Protein AF-A0A1B0A3T2-F1 (afdb_monomer)

pLDDT: mean 72.97, std 17.47, range [25.66, 92.56]

Nearest PDB structures (foldseek):
  1nqt-assembly1_A  TM=8.601E-01  e=1.305E-14  Bos taurus
  8kgy-assembly1_A  TM=8.444E-01  e=1.614E-14  Homo sapiens
  8w4j-assembly1_C  TM=8.200E-01  e=1.055E-14  Homo sapiens
  1nr1-assembly1_F  TM=8.300E-01  e=1.795E-14  Homo sapiens
  8kgy-assembly1_D  TM=8.396E-01  e=3.778E-14  Homo sapiens

InterPro domains:
  IPR006096 Glutamate/phenylalanine/leucine/valine/L-tryptophan dehydrogenase, C-terminal [PF00208] (147-195)
  IPR006096 Glutamate/phenylalanine/leucine/valine/L-tryptophan dehydrogenase, C-terminal [SM00839] (109-211)
  IPR006097 Glutamate/phenylalanine/leucine/valine/L-tryptophan dehydrogenase, dimerisation domain [PF02812] (56-87)
  IPR036291 NAD(P)-binding domain superfamily [SSF51735] (109-200)
  IPR046346 Aminoacid dehydrogenase-like, N-terminal domain superfamily [SSF53223] (53-111)

Organism: Glossina pallidipes (NCBI:txid7398)

Sequence (219 aa):
MNSLVKNLSRRTVQKAESYGIDNLYTQGLSLKYFCSDRSLKACELVYVLSTGLELAKKGFIGPGVDVRAPDMGTGEREMSWIADTYAKTIGHLDINAHACVTGKPINQGGIHGQVSATGRGVFHGLENFMNEANCISIFGTTLAGVIIDEAANGPTTPAADKILVERNILVIPDLYINAGGVTVSFFEWLKKLNHHESSYLNCLTCNVRSGLFPTERVI

Foldseek 3Di:
DLVLLVVLQVVLVVVCVVLCLVVLVAPDDDDDDDDPDPPCPPVVLVVLLVVLVVCVVVQNFDLVGHEAEDDPPDAQVSQQNSLVSQCVPVVVVPLLSSLRYARHPVVSQHAPCLVVQQVVLLVLSVVVSVPPPSVCVLVDPDDDAAEAECSDACPADPVRVVVCSVVVHRYHDNSRRRSRNVVLRSLSSVCSVVVDPDPVSNCLSVVCVPSDPPPPPDD

Mean predicted aligned error: 10.64 Å

Radius of gyration: 19.77 Å; Cα contacts (8 Å, |Δi|>4): 251; chains: 1; bounding box: 50×39×53 Å

Solvent-accessible surface area (backbone atoms only — not comparable to full-atom values): 12721 Å² total; per-residue (Å²): 107,67,69,55,54,53,50,48,49,52,48,48,54,51,45,34,53,72,70,32,64,78,63,50,94,63,83,89,80,87,84,86,83,90,74,94,64,93,81,47,74,70,56,53,55,54,49,50,45,53,50,43,50,53,36,38,76,72,62,64,40,29,61,90,74,31,61,44,67,63,51,97,98,49,44,36,69,56,31,42,48,37,26,52,50,38,27,72,56,84,26,59,86,44,93,45,22,68,29,21,35,26,51,28,41,62,94,78,62,24,49,62,54,46,95,50,22,30,64,51,24,34,52,52,42,52,49,57,51,64,69,34,75,66,51,50,70,72,43,46,97,62,93,73,69,61,74,43,74,30,68,49,86,76,78,68,50,81,70,53,49,54,53,35,47,75,67,68,37,52,64,47,56,28,82,58,26,29,37,27,38,58,56,45,34,50,52,29,36,51,43,46,73,64,77,46,92,51,68,64,64,50,39,61,53,71,54,65,82,70,83,56,75,82,77,88,74,80,125

Secondary structure (DSSP, 8-state):
-HHHHHHHHHHHHHHHHHTTSTTSS------------TT-HHHHHHHHHHHHHHHHHTT--BTTTB-B---TT--HHHHHHHHHHHHHTTTTT-TTGGGSBSS--GGGT--TTGGGHHHHHHHHHHHHHHTSHHHHHHH-SSS---EEE--SSS-S-HHHHHHHHHTT-EEE-HHHHTTHHHHHHHHHHHHHHT-S--HHHHHHHH-TTSS--SSSS--

Structure (mmCIF, N/CA/C/O backbone):
data_AF-A0A1B0A3T2-F1
#
_entry.id   AF-A0A1B0A3T2-F1
#
loop_
_atom_site.group_PDB
_atom_site.id
_atom_site.type_symbol
_atom_site.label_atom_id
_atom_site.label_alt_id
_atom_site.label_comp_id
_atom_site.label_asym_id
_atom_site.label_entity_id
_atom_site.label_seq_id
_atom_site.pdbx_PDB_ins_code
_atom_site.Cartn_x
_atom_site.Cartn_y
_atom_site.Cartn_z
_atom_site.occupancy
_atom_site.B_iso_or_equiv
_atom_site.auth_seq_id
_atom_site.auth_comp_id
_atom_site.auth_asym_id
_atom_site.auth_atom_id
_atom_site.pdbx_PDB_model_num
ATOM 1 N N . MET A 1 1 ? -26.015 5.602 20.796 1.00 53.16 1 MET A N 1
ATOM 2 C CA . MET A 1 1 ? -24.546 5.560 20.630 1.00 53.16 1 MET A CA 1
ATOM 3 C C . MET A 1 1 ? -24.131 4.519 19.590 1.00 53.16 1 MET A C 1
ATOM 5 O O . MET A 1 1 ? -23.689 4.925 18.527 1.00 53.16 1 MET A O 1
ATOM 9 N N . ASN A 1 2 ? -24.437 3.228 19.782 1.00 56.56 2 ASN A N 1
ATOM 10 C CA . ASN A 1 2 ? -24.151 2.160 18.801 1.00 56.56 2 ASN A CA 1
ATOM 11 C C . ASN A 1 2 ? -24.677 2.390 17.367 1.00 56.56 2 ASN A C 1
ATOM 13 O O . ASN A 1 2 ? -24.014 2.016 16.404 1.00 56.56 2 ASN A O 1
ATOM 17 N N . SER A 1 3 ? -25.852 3.008 17.188 1.00 60.75 3 SER A N 1
ATOM 18 C CA . SER A 1 3 ? -26.360 3.337 15.844 1.00 60.75 3 SER A CA 1
ATOM 19 C C . SER A 1 3 ? -25.561 4.453 15.162 1.00 60.75 3 SER A C 1
ATOM 21 O O . SER A 1 3 ? -25.388 4.420 13.949 1.00 60.75 3 SER A O 1
ATOM 23 N N . LEU A 1 4 ? -25.043 5.416 15.930 1.00 61.94 4 LEU A N 1
ATOM 24 C CA . LEU A 1 4 ? -24.255 6.535 15.415 1.00 61.94 4 LEU A CA 1
ATOM 25 C C . LEU A 1 4 ? -22.858 6.080 14.997 1.00 61.94 4 LEU A C 1
ATOM 27 O O . LEU A 1 4 ? -22.438 6.422 13.901 1.00 61.94 4 LEU A O 1
ATOM 31 N N . VAL A 1 5 ? -22.192 5.243 15.802 1.00 62.12 5 VAL A N 1
ATOM 32 C CA . VAL A 1 5 ? -20.882 4.654 15.458 1.00 62.12 5 VAL A CA 1
ATOM 33 C C . VAL A 1 5 ? -20.981 3.817 14.181 1.00 62.12 5 VAL A C 1
ATOM 35 O O . VAL A 1 5 ? -20.181 3.986 13.266 1.00 62.12 5 VAL A O 1
ATOM 38 N N . LYS A 1 6 ? -22.025 2.985 14.056 1.00 64.50 6 LYS A N 1
ATOM 39 C CA . LYS A 1 6 ? -22.283 2.211 12.829 1.00 64.50 6 LYS A CA 1
ATOM 40 C C . LYS A 1 6 ? -22.569 3.099 11.615 1.00 64.50 6 LYS A C 1
ATOM 42 O O . LYS A 1 6 ? -22.142 2.775 10.512 1.00 64.50 6 LYS A O 1
ATOM 47 N N . ASN A 1 7 ? -23.280 4.211 11.801 1.00 67.25 7 ASN A N 1
ATOM 48 C CA . ASN A 1 7 ? -23.546 5.164 10.723 1.00 67.25 7 ASN A CA 1
ATOM 49 C C . ASN A 1 7 ? -22.290 5.942 10.309 1.00 67.25 7 ASN A C 1
ATOM 51 O O . ASN A 1 7 ? -22.115 6.191 9.121 1.00 67.25 7 ASN A O 1
ATOM 55 N N . LEU A 1 8 ? -21.421 6.296 11.258 1.00 65.00 8 LEU A N 1
ATOM 56 C CA . LEU A 1 8 ? -20.124 6.922 10.994 1.00 65.00 8 LEU A CA 1
ATOM 57 C C . LEU A 1 8 ? -19.204 5.977 10.230 1.00 65.00 8 LEU A C 1
ATOM 59 O O . LEU A 1 8 ? -18.770 6.335 9.146 1.00 65.00 8 LEU A O 1
ATOM 63 N N . SER A 1 9 ? -19.023 4.747 10.715 1.00 62.91 9 SER A N 1
ATOM 64 C CA . SER A 1 9 ? -18.242 3.714 10.022 1.00 62.91 9 SER A CA 1
ATOM 65 C C . SER A 1 9 ? -18.742 3.474 8.587 1.00 62.91 9 SER A C 1
ATOM 67 O O . SER A 1 9 ? -17.954 3.488 7.645 1.00 62.91 9 SER A O 1
ATOM 69 N N . ARG A 1 10 ? -20.064 3.368 8.368 1.00 66.38 10 ARG A N 1
ATOM 70 C CA . ARG A 1 10 ? -20.632 3.257 7.008 1.00 66.38 10 ARG A CA 1
ATOM 71 C C . ARG A 1 10 ? -20.370 4.485 6.140 1.00 66.38 10 ARG A C 1
ATOM 73 O O . ARG A 1 10 ? -20.097 4.333 4.955 1.00 66.38 10 ARG A O 1
ATOM 80 N N . ARG A 1 11 ? -20.465 5.692 6.703 1.00 66.25 11 ARG A N 1
ATOM 81 C CA . ARG A 1 11 ? -20.161 6.931 5.974 1.00 66.25 11 ARG A CA 1
ATOM 82 C C . ARG A 1 11 ? -18.690 7.033 5.615 1.00 66.25 11 ARG A C 1
ATOM 84 O O . ARG A 1 11 ? -18.395 7.567 4.557 1.00 66.25 11 ARG A O 1
ATOM 91 N N . THR A 1 12 ? -17.789 6.517 6.445 1.00 61.69 12 THR A N 1
ATOM 92 C CA . THR A 1 12 ? -16.368 6.421 6.108 1.00 61.69 12 THR A CA 1
ATOM 93 C C . THR A 1 12 ? -16.158 5.558 4.888 1.00 61.69 12 THR A C 1
ATOM 95 O O . THR A 1 12 ? -15.479 5.994 3.970 1.00 61.69 12 THR A O 1
ATOM 98 N N . VAL A 1 13 ? -16.750 4.363 4.870 1.00 62.47 13 VAL A N 1
ATOM 99 C CA . VAL A 1 13 ? -16.630 3.449 3.730 1.00 62.47 13 VAL A CA 1
ATOM 100 C C . VAL A 1 13 ? -17.207 4.109 2.478 1.00 62.47 13 VAL A C 1
ATOM 102 O O . VAL A 1 13 ? -16.525 4.182 1.468 1.00 62.47 13 VAL A O 1
ATOM 105 N N . GLN A 1 14 ? -18.381 4.740 2.576 1.00 64.94 14 GLN A N 1
ATOM 106 C CA . GLN A 1 14 ? -18.956 5.503 1.460 1.00 64.94 14 GLN A CA 1
ATOM 107 C C . GLN A 1 14 ? -18.089 6.692 1.026 1.00 64.94 14 GLN A C 1
ATOM 109 O O . GLN A 1 14 ? -18.029 7.015 -0.157 1.00 64.94 14 GLN A O 1
ATOM 114 N N . LYS A 1 15 ? -17.413 7.367 1.963 1.00 62.41 15 LYS A N 1
ATOM 115 C CA . LYS A 1 15 ? -16.453 8.424 1.641 1.00 62.41 15 LYS A CA 1
ATOM 116 C C . LYS A 1 15 ? -15.238 7.843 0.928 1.00 62.41 15 LYS A C 1
ATOM 118 O O . LYS A 1 15 ? -14.853 8.396 -0.092 1.00 62.41 15 LYS A O 1
ATOM 123 N N . ALA A 1 16 ? -14.671 6.744 1.419 1.00 58.69 16 ALA A N 1
ATOM 124 C CA . ALA A 1 16 ? -13.559 6.029 0.797 1.00 58.69 16 ALA A CA 1
ATOM 125 C C . ALA A 1 16 ? -13.894 5.620 -0.648 1.00 58.69 16 ALA A C 1
ATOM 127 O O . ALA A 1 16 ? -13.140 5.950 -1.566 1.00 58.69 16 ALA A O 1
ATOM 128 N N . GLU A 1 17 ? -15.080 5.041 -0.848 1.00 61.25 17 GLU A N 1
ATOM 129 C CA . GLU A 1 17 ? -15.659 4.724 -2.158 1.00 61.25 17 GLU A CA 1
ATOM 130 C C . GLU A 1 17 ? -15.794 5.992 -3.023 1.00 61.25 17 GLU A C 1
ATOM 132 O O . GLU A 1 17 ? -15.377 6.011 -4.181 1.00 61.25 17 GLU A O 1
ATOM 137 N N . SER A 1 18 ? -16.313 7.095 -2.462 1.00 54.41 18 SER A N 1
ATOM 138 C CA . SER A 1 18 ? -16.487 8.370 -3.183 1.00 54.41 18 SER A CA 1
ATOM 139 C C . SER A 1 18 ? -15.171 9.053 -3.563 1.00 54.41 18 SER A C 1
ATOM 141 O O . SER A 1 18 ? -15.099 9.718 -4.594 1.00 54.41 18 SER A O 1
ATOM 143 N N . TYR A 1 19 ? -14.119 8.862 -2.760 1.00 52.03 19 TYR A N 1
ATOM 144 C CA . TYR A 1 19 ? -12.759 9.299 -3.070 1.00 52.03 19 TYR A CA 1
ATOM 145 C C . TYR A 1 19 ? -12.112 8.431 -4.150 1.00 52.03 19 TYR A C 1
ATOM 147 O O . TYR A 1 19 ? -10.989 8.709 -4.567 1.00 52.03 19 TYR A O 1
ATOM 155 N N . GLY A 1 20 ? -12.806 7.385 -4.606 1.00 52.72 20 GLY A N 1
ATOM 156 C CA . GLY A 1 20 ? -12.286 6.461 -5.589 1.00 52.72 20 GLY A CA 1
ATOM 157 C C . GLY A 1 20 ? -11.070 5.706 -5.075 1.00 52.72 20 GLY A C 1
ATOM 158 O O . GLY A 1 20 ? -10.245 5.306 -5.889 1.00 52.72 20 GLY A O 1
ATOM 159 N N . ILE A 1 21 ? -10.946 5.493 -3.758 1.00 55.75 21 ILE A N 1
ATOM 160 C CA . ILE A 1 21 ? -9.901 4.616 -3.209 1.00 55.75 21 ILE A CA 1
ATOM 161 C C . ILE A 1 21 ? -10.065 3.207 -3.795 1.00 55.75 21 ILE A C 1
ATOM 163 O O . ILE A 1 21 ? -9.082 2.584 -4.184 1.00 55.75 21 ILE A O 1
ATOM 167 N N . ASP A 1 22 ? -11.313 2.787 -4.007 1.00 44.94 22 ASP A N 1
ATOM 168 C CA . ASP A 1 22 ? -11.665 1.542 -4.697 1.00 44.94 22 ASP A CA 1
ATOM 169 C C . ASP A 1 22 ? -11.594 1.651 -6.236 1.00 44.94 22 ASP A C 1
ATOM 171 O O . ASP A 1 22 ? -11.605 0.638 -6.931 1.00 44.94 22 ASP A O 1
ATOM 175 N N . ASN A 1 23 ? -11.510 2.876 -6.776 1.00 43.91 23 ASN A N 1
ATOM 176 C CA . ASN A 1 23 ? -11.358 3.179 -8.209 1.00 43.91 23 ASN A CA 1
ATOM 177 C C . ASN A 1 23 ? -9.905 3.487 -8.612 1.00 43.91 23 ASN A C 1
ATOM 179 O O . ASN A 1 23 ? -9.648 3.781 -9.784 1.00 43.91 23 ASN A O 1
ATOM 183 N N . LEU A 1 24 ? -8.937 3.419 -7.689 1.00 52.66 24 LEU A N 1
ATOM 184 C CA . LEU A 1 24 ? -7.545 3.234 -8.082 1.00 52.66 24 LEU A CA 1
ATOM 185 C C . LEU A 1 24 ? -7.526 1.935 -8.895 1.00 52.66 24 LEU A C 1
ATOM 187 O O . LEU A 1 24 ? -7.853 0.877 -8.370 1.00 52.66 24 LEU A O 1
ATOM 191 N N . TYR A 1 25 ? -7.217 2.035 -10.193 1.00 47.38 25 TYR A N 1
ATOM 192 C CA . TYR A 1 25 ? -7.262 0.962 -11.205 1.00 47.38 25 TYR A CA 1
ATOM 193 C C . TYR A 1 25 ? -6.270 -0.197 -10.942 1.00 47.38 25 TYR A C 1
ATOM 195 O O . TYR A 1 25 ? -5.749 -0.822 -11.862 1.00 47.38 25 TYR A O 1
ATOM 203 N N . THR A 1 26 ? -5.965 -0.487 -9.684 1.00 52.44 26 THR A N 1
ATOM 204 C CA . THR A 1 26 ? -5.069 -1.533 -9.222 1.00 52.44 26 THR A CA 1
ATOM 205 C C . THR A 1 26 ? -5.907 -2.665 -8.641 1.00 52.44 26 THR A C 1
ATOM 207 O O . THR A 1 26 ? -6.435 -2.553 -7.536 1.00 52.44 26 THR A O 1
ATOM 210 N N . GLN A 1 27 ? -6.031 -3.780 -9.364 1.00 54.38 27 GLN A N 1
ATOM 211 C CA . GLN A 1 27 ? -6.503 -5.020 -8.747 1.00 54.38 27 GLN A CA 1
ATOM 212 C C . GLN A 1 27 ? -5.446 -5.463 -7.725 1.00 54.38 27 GLN A C 1
ATOM 214 O O . GLN A 1 27 ? -4.288 -5.670 -8.076 1.00 54.38 27 GLN A O 1
ATOM 219 N N . GLY A 1 28 ? -5.819 -5.536 -6.445 1.00 59.75 28 GLY A N 1
ATOM 220 C CA . GLY A 1 28 ? -4.874 -5.778 -5.356 1.00 59.75 28 GLY A CA 1
ATOM 221 C C . GLY A 1 28 ? -4.300 -7.196 -5.373 1.00 59.75 28 GLY A C 1
ATOM 222 O O . GLY A 1 28 ? -4.966 -8.136 -4.941 1.00 59.75 28 GLY A O 1
ATOM 223 N N . LEU A 1 29 ? -3.047 -7.350 -5.809 1.00 59.00 29 LEU A N 1
ATOM 224 C CA . LEU A 1 29 ? -2.277 -8.586 -5.665 1.00 59.00 29 LEU A CA 1
ATOM 225 C C . LEU A 1 29 ? -1.151 -8.386 -4.639 1.00 59.00 29 LEU A C 1
ATOM 227 O O . LEU A 1 29 ? -0.173 -7.686 -4.890 1.00 59.00 29 LEU A O 1
ATOM 231 N N . SER A 1 30 ? -1.260 -9.032 -3.476 1.00 65.00 30 SER A N 1
ATOM 232 C CA . SER A 1 30 ? -0.175 -9.075 -2.485 1.00 65.00 30 SER A CA 1
ATOM 233 C C . SER A 1 30 ? 0.637 -10.353 -2.659 1.00 65.00 30 SER A C 1
ATOM 235 O O . SER A 1 30 ? 0.080 -11.442 -2.806 1.00 65.00 30 SER A O 1
ATOM 237 N N . LEU A 1 31 ? 1.963 -10.233 -2.629 1.00 60.19 31 LEU A N 1
ATOM 238 C CA . LEU A 1 31 ? 2.861 -11.378 -2.678 1.00 60.19 31 LEU A CA 1
ATOM 239 C C . LEU A 1 31 ? 3.849 -11.266 -1.525 1.00 60.19 31 LEU A C 1
ATOM 241 O O . LEU A 1 31 ? 4.602 -10.301 -1.427 1.00 60.19 31 LEU A O 1
ATOM 245 N N . LYS A 1 32 ? 3.792 -12.246 -0.623 1.00 63.56 32 LYS A N 1
ATOM 246 C CA . LYS A 1 32 ? 4.604 -12.289 0.591 1.00 63.56 32 LYS A CA 1
ATOM 247 C C . LYS A 1 32 ? 5.718 -13.302 0.415 1.00 63.56 32 LYS A C 1
ATOM 249 O O . LYS A 1 32 ? 5.460 -14.472 0.136 1.00 63.56 32 LYS A O 1
ATOM 254 N N . TYR A 1 33 ? 6.947 -12.852 0.620 1.00 62.50 33 TYR A N 1
ATOM 255 C CA . TYR A 1 33 ? 8.112 -13.722 0.641 1.00 62.50 33 TYR A CA 1
ATOM 256 C C . TYR A 1 33 ? 8.442 -14.109 2.078 1.00 62.50 33 TYR A C 1
ATOM 258 O O . TYR A 1 33 ? 8.542 -13.249 2.952 1.00 62.50 33 TYR A O 1
ATOM 266 N N . PHE A 1 34 ? 8.634 -15.402 2.325 1.00 58.50 34 PHE A N 1
ATOM 267 C CA . PHE A 1 34 ? 9.077 -15.896 3.623 1.00 58.50 34 PHE A CA 1
ATOM 268 C C . PHE A 1 34 ? 10.590 -16.108 3.601 1.00 58.50 34 PHE A C 1
ATOM 270 O O . PHE A 1 34 ? 11.080 -17.084 3.041 1.00 58.50 34 PHE A O 1
ATOM 277 N N . CYS A 1 35 ? 11.323 -15.203 4.248 1.00 60.97 35 CYS A N 1
ATOM 278 C CA . CYS A 1 35 ? 12.718 -15.414 4.622 1.00 60.97 35 CYS A CA 1
ATOM 279 C C . CYS A 1 35 ? 12.799 -15.425 6.152 1.00 60.97 35 CYS A C 1
ATOM 281 O O . CYS A 1 35 ? 12.481 -14.423 6.792 1.00 60.97 35 CYS A O 1
ATOM 283 N N . SER A 1 36 ? 13.165 -16.561 6.758 1.00 55.75 36 SER A N 1
ATOM 284 C CA . SER A 1 36 ? 13.202 -16.675 8.226 1.00 55.75 36 SER A CA 1
ATOM 285 C C . SER A 1 36 ? 14.445 -16.039 8.849 1.00 55.75 36 SER A C 1
ATOM 287 O O . SER A 1 36 ? 14.468 -15.827 10.059 1.00 55.75 36 SER A O 1
ATOM 289 N N . ASP A 1 37 ? 15.477 -15.751 8.054 1.00 58.00 37 ASP A N 1
ATOM 290 C CA . ASP A 1 37 ? 16.789 -15.357 8.555 1.00 58.00 37 ASP A CA 1
ATOM 291 C C . ASP A 1 37 ? 17.195 -13.958 8.065 1.00 58.00 37 ASP A C 1
ATOM 293 O O . ASP A 1 37 ? 17.630 -13.764 6.932 1.00 58.00 37 ASP A O 1
ATOM 297 N N . ARG A 1 38 ? 17.066 -12.969 8.959 1.00 56.56 38 ARG A N 1
ATOM 298 C CA . ARG A 1 38 ? 17.440 -11.559 8.725 1.00 56.56 38 ARG A CA 1
ATOM 299 C C . ARG A 1 38 ? 18.956 -11.320 8.667 1.00 56.56 38 ARG A C 1
ATOM 301 O O . ARG A 1 38 ? 19.385 -10.187 8.460 1.00 56.56 38 ARG A O 1
ATOM 308 N N . SER A 1 39 ? 19.781 -12.341 8.907 1.00 58.38 39 SER A N 1
ATOM 309 C CA . SER A 1 39 ? 21.242 -12.194 8.952 1.00 58.38 39 SER A CA 1
ATOM 310 C C . SER A 1 39 ? 21.922 -12.291 7.575 1.00 58.38 39 SER A C 1
ATOM 312 O O . SER A 1 39 ? 23.053 -11.826 7.406 1.00 58.38 39 SER A O 1
ATOM 314 N N . LEU A 1 40 ? 21.237 -12.824 6.557 1.00 56.78 40 LEU A N 1
ATOM 315 C CA . LEU A 1 40 ? 21.822 -13.159 5.254 1.00 56.78 40 LEU A CA 1
ATOM 316 C C . LEU A 1 40 ? 21.681 -12.038 4.207 1.00 56.78 40 LEU A C 1
ATOM 318 O O . LEU A 1 40 ? 20.975 -12.171 3.209 1.00 56.78 40 LEU A O 1
ATOM 322 N N . LYS A 1 41 ? 22.451 -10.956 4.369 1.00 54.91 41 LYS A N 1
ATOM 323 C CA . LYS A 1 41 ? 22.439 -9.786 3.459 1.00 54.91 41 LYS A CA 1
ATOM 324 C C . LYS A 1 41 ? 22.742 -10.097 1.981 1.00 54.91 41 LYS A C 1
ATOM 326 O O . LYS A 1 41 ? 22.294 -9.372 1.100 1.00 54.91 41 LYS A O 1
ATOM 331 N N . ALA A 1 42 ? 23.532 -11.135 1.694 1.00 52.12 42 ALA A N 1
ATOM 332 C CA . ALA A 1 42 ? 23.901 -11.504 0.321 1.00 52.12 42 ALA A CA 1
ATOM 333 C C . ALA A 1 42 ? 22.860 -12.418 -0.356 1.00 52.12 42 ALA A C 1
ATOM 335 O O . ALA A 1 42 ? 22.641 -12.311 -1.562 1.00 52.12 42 ALA A O 1
ATOM 336 N N . CYS A 1 43 ? 22.183 -13.282 0.410 1.00 54.19 43 CYS A N 1
ATOM 337 C CA . CYS A 1 43 ? 21.121 -14.144 -0.114 1.00 54.19 43 CYS A CA 1
ATOM 338 C C . CYS A 1 43 ? 19.828 -13.364 -0.370 1.00 54.19 43 CYS A C 1
ATOM 340 O O . CYS A 1 43 ? 19.143 -13.673 -1.339 1.00 54.19 43 CYS A O 1
ATOM 342 N N . GLU A 1 44 ? 19.533 -12.325 0.423 1.00 60.12 44 GLU A N 1
ATOM 343 C CA . GLU A 1 44 ? 18.411 -11.402 0.176 1.00 60.12 44 GLU A CA 1
ATOM 344 C C . GLU A 1 44 ? 18.462 -10.815 -1.243 1.00 60.12 44 GLU A C 1
ATOM 346 O O . GLU A 1 44 ? 17.458 -10.797 -1.951 1.00 60.12 44 GLU A O 1
ATOM 351 N N . LEU A 1 45 ? 19.652 -10.404 -1.687 1.00 59.78 45 LEU A N 1
ATOM 352 C CA . LEU A 1 45 ? 19.869 -9.781 -2.992 1.00 59.78 45 LEU A CA 1
ATOM 353 C C . LEU A 1 45 ? 19.599 -10.773 -4.136 1.00 59.78 45 LEU A C 1
ATOM 355 O O . LEU A 1 45 ? 18.847 -10.472 -5.061 1.00 59.78 45 LEU A O 1
ATOM 359 N N . VAL A 1 46 ? 20.145 -11.990 -4.048 1.00 60.66 46 VAL A N 1
ATOM 360 C CA . VAL A 1 46 ? 19.915 -13.044 -5.053 1.00 60.66 46 VAL A CA 1
ATOM 361 C C . VAL A 1 46 ? 18.455 -13.499 -5.058 1.00 60.66 46 VAL A C 1
ATOM 363 O O . VAL A 1 46 ? 17.886 -13.738 -6.123 1.00 60.66 46 VAL A O 1
ATOM 366 N N . TYR A 1 47 ? 17.824 -13.586 -3.890 1.00 67.00 47 TYR A N 1
ATOM 367 C CA . TYR A 1 47 ? 16.441 -14.027 -3.753 1.00 67.00 47 TYR A CA 1
ATOM 368 C C . TYR A 1 47 ? 15.450 -13.017 -4.348 1.00 67.00 47 TYR A C 1
ATOM 370 O O . TYR A 1 47 ? 14.583 -13.398 -5.133 1.00 67.00 47 TYR A O 1
ATOM 378 N N . VAL A 1 48 ? 15.607 -11.722 -4.054 1.00 69.38 48 VAL A N 1
ATOM 379 C CA . VAL A 1 48 ? 14.740 -10.667 -4.608 1.00 69.38 48 VAL A CA 1
ATOM 380 C C . VAL A 1 48 ? 14.880 -10.585 -6.130 1.00 69.38 48 VAL A C 1
ATOM 382 O O . VAL A 1 48 ? 13.874 -10.534 -6.838 1.00 69.38 48 VAL A O 1
ATOM 385 N 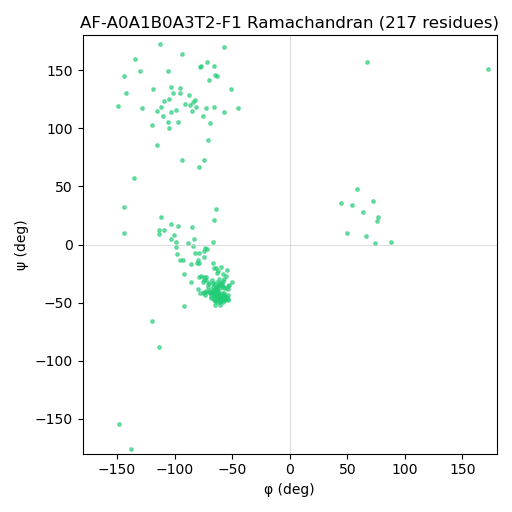N . LEU A 1 49 ? 16.112 -10.635 -6.646 1.00 71.12 49 LEU A N 1
ATOM 386 C CA . LEU A 1 49 ? 16.377 -10.592 -8.088 1.00 71.12 49 LEU A CA 1
ATOM 387 C C . LEU A 1 49 ? 15.825 -11.821 -8.823 1.00 71.12 49 LEU A C 1
ATOM 389 O O . LEU A 1 49 ? 15.143 -11.681 -9.840 1.00 71.12 49 LEU A O 1
ATOM 393 N N . SER A 1 50 ? 16.107 -13.026 -8.315 1.00 71.94 50 SER A N 1
ATOM 394 C CA . SER A 1 50 ? 15.638 -14.278 -8.929 1.00 71.94 50 SER A CA 1
ATOM 395 C C . SER A 1 50 ? 14.116 -14.359 -8.936 1.00 71.94 50 SER A C 1
ATOM 397 O O . SER A 1 50 ? 13.524 -14.689 -9.963 1.00 71.94 50 SER A O 1
ATOM 399 N N . THR A 1 51 ? 13.475 -13.961 -7.839 1.00 72.06 51 THR A N 1
ATOM 400 C CA . THR A 1 51 ? 12.019 -14.011 -7.740 1.00 72.06 51 THR A CA 1
ATOM 401 C C . THR A 1 51 ? 11.346 -12.945 -8.599 1.00 72.06 51 THR A C 1
ATOM 403 O O . THR A 1 51 ? 10.377 -13.248 -9.293 1.00 72.06 51 THR A O 1
ATOM 406 N N . GLY A 1 52 ? 11.888 -11.722 -8.641 1.00 74.94 52 GLY A N 1
ATOM 407 C CA . GLY A 1 52 ? 11.402 -10.678 -9.547 1.00 74.94 52 GLY A CA 1
ATOM 408 C C . GLY A 1 52 ? 11.445 -11.124 -11.012 1.00 74.94 52 GLY A C 1
ATOM 409 O O . GLY A 1 52 ? 10.478 -10.941 -11.751 1.00 74.94 52 GLY A O 1
ATOM 410 N N . LEU A 1 53 ? 12.523 -11.799 -11.420 1.00 81.94 53 LEU A N 1
ATOM 411 C CA . LEU A 1 53 ? 12.649 -12.335 -12.774 1.00 81.94 53 LEU A CA 1
ATOM 412 C C . LEU A 1 53 ? 11.684 -13.502 -13.044 1.00 81.94 53 LEU A C 1
ATOM 414 O O . LEU A 1 53 ? 11.099 -13.573 -14.125 1.00 81.94 53 LEU A O 1
ATOM 418 N N . GLU A 1 54 ? 11.504 -14.422 -12.094 1.00 85.31 54 GLU A N 1
ATOM 419 C CA . GLU A 1 54 ? 10.543 -15.522 -12.238 1.00 85.31 54 GLU A CA 1
ATOM 420 C C . GLU A 1 54 ? 9.103 -15.029 -12.373 1.00 85.31 54 GLU A C 1
ATOM 422 O O . GLU A 1 54 ? 8.354 -15.531 -13.214 1.00 85.31 54 GLU A O 1
ATOM 427 N N . LEU A 1 55 ? 8.718 -14.038 -11.570 1.00 85.12 55 LEU A N 1
ATOM 428 C CA . LEU A 1 55 ? 7.393 -13.434 -11.646 1.00 85.12 55 LEU A CA 1
ATOM 429 C C . LEU A 1 55 ? 7.178 -12.737 -12.985 1.00 85.12 55 LEU A C 1
ATOM 431 O O . LEU A 1 55 ? 6.131 -12.920 -13.603 1.00 85.12 55 LEU A O 1
ATOM 435 N N . ALA A 1 56 ? 8.183 -12.011 -13.471 1.00 86.19 56 ALA A N 1
ATOM 436 C CA . ALA A 1 56 ? 8.124 -11.382 -14.781 1.00 86.19 56 ALA A CA 1
ATOM 437 C C . ALA A 1 56 ? 7.982 -12.425 -15.911 1.00 86.19 56 ALA A C 1
ATOM 439 O O . ALA A 1 56 ? 7.149 -12.252 -16.796 1.00 86.19 56 ALA A O 1
ATOM 440 N N . LYS A 1 57 ? 8.697 -13.562 -15.852 1.00 87.69 57 LYS A N 1
ATOM 441 C CA . LYS A 1 57 ? 8.542 -14.666 -16.828 1.00 87.69 57 LYS A CA 1
ATOM 442 C C . LYS A 1 57 ? 7.141 -15.278 -16.826 1.00 87.69 57 LYS A C 1
ATOM 444 O O . LYS A 1 57 ? 6.666 -15.718 -17.868 1.00 87.69 57 LYS A O 1
ATOM 449 N N . LYS A 1 58 ? 6.500 -15.334 -15.659 1.00 88.19 58 LYS A N 1
ATOM 450 C CA . LYS A 1 58 ? 5.135 -15.851 -15.486 1.00 88.19 58 LYS A CA 1
ATOM 451 C C . LYS A 1 58 ? 4.050 -14.804 -15.781 1.00 88.19 58 LYS A C 1
ATOM 453 O O . LYS A 1 58 ? 2.875 -15.135 -15.682 1.00 88.19 58 LYS A O 1
ATOM 458 N N . GLY A 1 59 ? 4.423 -13.569 -16.132 1.00 86.00 59 GLY A N 1
ATOM 459 C CA . GLY A 1 59 ? 3.476 -12.491 -16.425 1.00 86.00 59 GLY A CA 1
ATOM 460 C C . GLY A 1 59 ? 2.824 -11.861 -15.189 1.00 86.00 59 GLY A C 1
ATOM 461 O O . GLY A 1 59 ? 1.751 -11.291 -15.308 1.00 86.00 59 GLY A O 1
ATOM 462 N N . PHE A 1 60 ? 3.450 -11.950 -14.010 1.00 86.69 60 PHE A N 1
ATOM 463 C CA . PHE A 1 60 ? 2.970 -11.340 -12.754 1.00 86.69 60 PHE A CA 1
ATOM 464 C C . PHE A 1 60 ? 3.678 -10.023 -12.394 1.00 86.69 60 PHE A C 1
ATOM 466 O O . PHE A 1 60 ? 3.552 -9.545 -11.266 1.00 86.69 60 PHE A O 1
ATOM 473 N N . ILE A 1 61 ? 4.496 -9.479 -13.298 1.00 89.00 61 ILE A N 1
ATOM 474 C CA . ILE A 1 61 ? 5.118 -8.155 -13.176 1.00 89.00 61 ILE A CA 1
ATOM 475 C C . ILE A 1 61 ? 5.128 -7.524 -14.563 1.00 89.00 61 ILE A C 1
ATOM 477 O O . ILE A 1 61 ? 5.580 -8.148 -15.522 1.00 89.00 61 ILE A 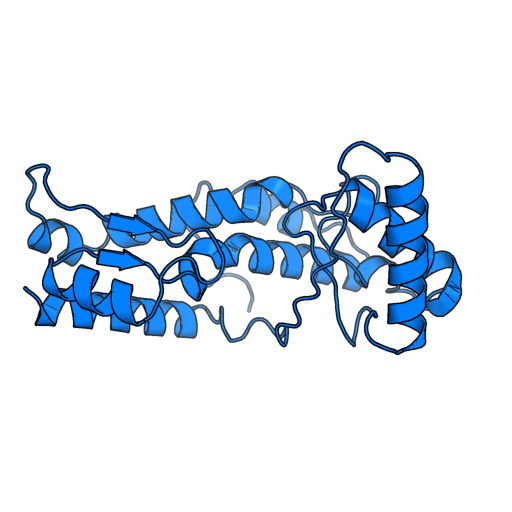O 1
ATOM 481 N N . GLY A 1 62 ? 4.667 -6.282 -14.654 1.00 88.38 62 GLY A N 1
ATOM 482 C CA . GLY A 1 62 ? 4.743 -5.485 -15.870 1.00 88.38 62 GLY A CA 1
ATOM 483 C C . GLY A 1 62 ? 3.956 -4.184 -15.728 1.00 88.38 62 GLY A C 1
ATOM 484 O O . GLY A 1 62 ? 2.962 -4.155 -15.006 1.00 88.38 62 GLY A O 1
ATOM 485 N N . PRO A 1 63 ? 4.355 -3.105 -16.421 1.00 88.69 63 PRO A N 1
ATOM 486 C CA . PRO A 1 63 ? 3.778 -1.775 -16.218 1.00 88.69 63 PRO A CA 1
ATOM 487 C C . PRO A 1 63 ? 2.285 -1.674 -16.557 1.00 88.69 63 P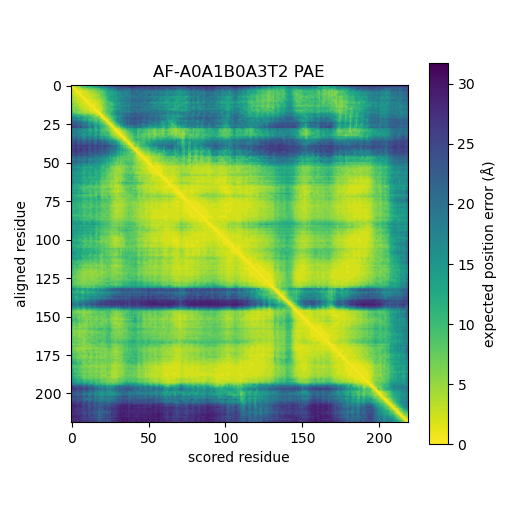RO A C 1
ATOM 489 O O . PRO A 1 63 ? 1.612 -0.799 -16.022 1.00 88.69 63 PRO A O 1
ATOM 492 N N . GLY A 1 64 ? 1.775 -2.556 -17.423 1.00 86.81 64 GLY A N 1
ATOM 493 C CA . GLY A 1 64 ? 0.353 -2.671 -17.765 1.00 86.81 64 GLY A CA 1
ATOM 494 C C . GLY A 1 64 ? -0.302 -3.979 -17.311 1.00 86.81 64 GLY A C 1
ATOM 495 O O . GLY A 1 64 ? -1.386 -4.293 -17.790 1.00 86.81 64 GLY A O 1
ATOM 496 N N . VAL A 1 65 ? 0.366 -4.765 -16.456 1.00 86.88 65 VAL A N 1
ATOM 497 C CA . VAL A 1 65 ? -0.150 -6.055 -15.964 1.00 86.88 65 VAL A CA 1
ATOM 498 C C . VAL A 1 65 ? -0.283 -6.033 -14.447 1.00 86.88 65 VAL A C 1
ATOM 500 O O . VAL A 1 65 ? -1.393 -6.078 -13.931 1.00 86.88 65 VAL A O 1
ATOM 503 N N . ASP A 1 66 ? 0.844 -5.939 -13.742 1.00 87.75 66 ASP A N 1
ATOM 504 C CA . ASP A 1 66 ? 0.902 -5.883 -12.283 1.00 87.75 66 ASP A CA 1
ATOM 505 C C . ASP A 1 66 ? 2.122 -5.055 -11.865 1.00 87.75 66 ASP A C 1
ATOM 507 O O . ASP A 1 66 ? 3.267 -5.383 -12.203 1.00 87.75 66 ASP A O 1
ATOM 511 N N . VAL A 1 67 ? 1.855 -3.955 -11.160 1.00 89.12 67 VAL A N 1
ATOM 512 C CA . VAL A 1 67 ? 2.855 -2.980 -10.726 1.00 89.12 67 VAL A CA 1
ATOM 513 C C . VAL A 1 67 ? 3.125 -3.195 -9.246 1.00 89.12 67 VAL A C 1
ATOM 515 O O . VAL A 1 67 ? 2.258 -2.977 -8.402 1.00 89.12 67 VAL A O 1
ATOM 518 N N . ARG A 1 68 ? 4.349 -3.611 -8.916 1.00 88.75 68 ARG A N 1
ATOM 519 C CA . ARG A 1 68 ? 4.716 -3.930 -7.528 1.00 88.75 68 ARG A CA 1
ATOM 520 C C . ARG A 1 68 ? 4.987 -2.675 -6.709 1.00 88.75 68 ARG A C 1
ATOM 522 O O . ARG A 1 68 ? 5.458 -1.683 -7.246 1.00 88.75 68 ARG A O 1
ATOM 529 N N . ALA A 1 69 ? 4.768 -2.765 -5.404 1.00 88.81 69 ALA A N 1
ATOM 530 C CA . ALA A 1 69 ? 5.036 -1.711 -4.431 1.00 88.81 69 ALA A CA 1
ATOM 531 C C . ALA A 1 69 ? 5.760 -2.296 -3.200 1.00 88.81 69 ALA A C 1
ATOM 533 O O . ALA A 1 69 ? 5.697 -3.512 -2.982 1.00 88.81 69 ALA A O 1
ATOM 534 N N . PRO A 1 70 ? 6.449 -1.468 -2.396 1.00 88.44 70 PRO A N 1
ATOM 535 C CA . PRO A 1 70 ? 7.100 -1.922 -1.174 1.00 88.44 70 PRO A CA 1
ATOM 536 C C . PRO A 1 70 ? 6.079 -2.301 -0.091 1.00 88.44 70 PRO A C 1
ATOM 538 O O . PRO A 1 70 ? 5.072 -1.622 0.100 1.00 88.44 70 PRO A O 1
ATOM 541 N N . ASP A 1 71 ? 6.389 -3.363 0.645 1.00 86.62 71 ASP A N 1
ATOM 542 C CA . ASP A 1 71 ? 5.651 -3.862 1.814 1.00 86.62 71 ASP A CA 1
ATOM 543 C C . ASP A 1 71 ? 6.646 -4.271 2.926 1.00 86.62 71 ASP A C 1
ATOM 545 O O . ASP A 1 71 ? 7.862 -4.102 2.797 1.00 86.62 71 ASP A O 1
ATOM 549 N N . MET A 1 72 ? 6.150 -4.827 4.029 1.00 80.06 72 MET A N 1
ATOM 550 C CA . MET A 1 72 ? 6.911 -5.288 5.189 1.00 80.06 72 MET A CA 1
ATOM 551 C C . MET A 1 72 ? 8.160 -6.096 4.800 1.00 80.06 72 MET A C 1
ATOM 553 O O . MET A 1 72 ? 8.073 -7.183 4.234 1.00 80.06 72 MET A O 1
ATOM 557 N N . GLY A 1 73 ? 9.339 -5.580 5.162 1.00 78.06 73 GLY A N 1
ATOM 558 C CA . GLY A 1 73 ? 10.629 -6.215 4.864 1.00 78.06 73 GLY A CA 1
ATOM 559 C C . GLY A 1 73 ? 11.238 -5.836 3.509 1.00 78.06 73 GLY A C 1
ATOM 560 O O . GLY A 1 73 ? 12.320 -6.316 3.187 1.00 78.06 73 GLY A O 1
ATOM 561 N N . THR A 1 74 ? 10.593 -4.953 2.745 1.00 83.88 74 THR A N 1
ATOM 562 C CA . THR A 1 74 ? 11.103 -4.403 1.482 1.00 83.88 74 THR A CA 1
ATOM 563 C C . THR A 1 74 ? 10.999 -2.879 1.476 1.00 83.88 74 THR A C 1
ATOM 565 O O . THR A 1 74 ? 10.112 -2.300 2.099 1.00 83.88 74 THR A O 1
ATOM 568 N N . GLY A 1 75 ? 11.913 -2.206 0.786 1.00 86.94 75 GLY A N 1
ATOM 569 C CA . GLY A 1 75 ? 11.906 -0.756 0.646 1.00 86.94 75 GLY A CA 1
ATOM 570 C C . GLY A 1 75 ? 12.492 -0.314 -0.688 1.00 86.94 75 GLY A C 1
ATOM 571 O O . GLY A 1 75 ? 12.495 -1.058 -1.669 1.00 86.94 75 GLY A O 1
ATOM 572 N N . GLU A 1 76 ? 13.016 0.911 -0.724 1.00 90.44 76 GLU A N 1
ATOM 573 C CA . GLU A 1 76 ? 13.507 1.529 -1.963 1.00 90.44 76 GLU A CA 1
ATOM 574 C C . GLU A 1 76 ? 14.600 0.709 -2.657 1.00 90.44 76 GLU A C 1
ATOM 576 O O . GLU A 1 76 ? 14.658 0.636 -3.885 1.00 90.44 76 GLU A O 1
ATOM 581 N N . ARG A 1 77 ? 15.457 0.054 -1.871 1.00 88.06 77 ARG A N 1
ATOM 582 C CA . ARG A 1 77 ? 16.572 -0.755 -2.368 1.00 88.06 77 ARG A CA 1
ATOM 583 C C . ARG A 1 77 ? 16.087 -1.953 -3.186 1.00 88.06 77 ARG A C 1
ATOM 585 O O . ARG A 1 77 ? 16.569 -2.165 -4.296 1.00 88.06 77 ARG A O 1
ATOM 592 N N . GLU A 1 78 ? 15.136 -2.715 -2.653 1.00 87.38 78 GLU A N 1
ATOM 593 C CA . GLU A 1 78 ? 14.589 -3.905 -3.306 1.00 87.38 78 GLU A CA 1
ATOM 594 C C . GLU A 1 78 ? 13.796 -3.522 -4.558 1.00 87.38 78 GLU A C 1
ATOM 596 O O . GLU A 1 78 ? 13.955 -4.148 -5.605 1.00 87.38 78 GLU A O 1
ATOM 601 N N . MET A 1 79 ? 13.007 -2.445 -4.485 1.00 91.25 79 MET A N 1
ATOM 602 C CA . MET A 1 79 ? 12.242 -1.938 -5.629 1.00 91.25 79 MET A CA 1
ATOM 603 C C . MET A 1 79 ? 13.156 -1.476 -6.773 1.00 91.25 79 MET A C 1
ATOM 605 O O . MET A 1 79 ? 12.881 -1.756 -7.940 1.00 91.25 79 MET A O 1
ATOM 609 N N . SER A 1 80 ? 14.284 -0.839 -6.437 1.00 91.06 80 SER A N 1
ATOM 610 C CA . SER A 1 80 ? 15.347 -0.477 -7.384 1.00 91.06 80 SER A CA 1
ATOM 611 C C . SER A 1 80 ? 15.879 -1.700 -8.141 1.00 91.06 80 SER A C 1
ATOM 613 O O . SER A 1 80 ? 15.982 -1.693 -9.368 1.00 91.06 80 SER A O 1
ATOM 615 N N . TRP A 1 81 ? 16.168 -2.787 -7.424 1.00 89.88 81 TRP A N 1
ATOM 616 C CA . TRP A 1 81 ? 16.680 -4.021 -8.022 1.00 89.88 81 TRP A CA 1
ATOM 617 C C . TRP A 1 81 ? 15.666 -4.726 -8.921 1.00 89.88 81 TRP A C 1
ATOM 619 O O . TRP A 1 81 ? 16.033 -5.193 -10.001 1.00 89.88 81 TRP A O 1
ATOM 629 N N . ILE A 1 82 ? 14.397 -4.788 -8.512 1.00 89.44 82 ILE A N 1
ATOM 630 C CA . ILE A 1 82 ? 13.340 -5.397 -9.330 1.00 89.44 82 ILE A CA 1
ATOM 631 C C . ILE A 1 82 ? 13.153 -4.591 -10.622 1.00 89.44 82 ILE A C 1
ATOM 633 O O . ILE A 1 82 ? 13.124 -5.179 -11.704 1.00 89.44 82 ILE A O 1
ATOM 637 N N . ALA A 1 83 ? 13.100 -3.258 -10.530 1.00 91.12 83 ALA A N 1
ATOM 638 C CA . ALA A 1 83 ? 12.944 -2.391 -11.694 1.00 91.12 83 ALA A CA 1
ATOM 639 C C . ALA A 1 83 ? 14.120 -2.509 -12.676 1.00 91.12 83 ALA A C 1
ATOM 641 O O . ALA A 1 83 ? 13.904 -2.608 -13.883 1.00 91.12 83 ALA A O 1
ATOM 642 N N . ASP A 1 84 ? 15.357 -2.529 -12.170 1.00 91.31 84 ASP A N 1
ATOM 643 C CA . ASP A 1 84 ? 16.563 -2.684 -12.990 1.00 91.31 84 ASP A CA 1
ATOM 644 C C . ASP A 1 84 ? 16.614 -4.058 -13.675 1.00 91.31 84 ASP A C 1
ATOM 646 O O . ASP A 1 84 ? 16.909 -4.162 -14.865 1.00 91.31 84 ASP A O 1
ATOM 650 N N . THR A 1 85 ? 16.243 -5.116 -12.950 1.00 90.19 85 THR A N 1
ATOM 651 C CA . THR A 1 85 ? 16.186 -6.480 -13.495 1.00 90.19 85 THR A CA 1
ATOM 652 C C . THR A 1 85 ? 15.142 -6.595 -14.589 1.00 90.19 85 THR A C 1
ATOM 654 O O . THR A 1 85 ? 15.437 -7.128 -15.658 1.00 90.19 85 THR A O 1
ATOM 657 N N . TYR A 1 86 ? 13.933 -6.085 -14.351 1.00 91.44 86 TYR A N 1
ATOM 658 C CA . TYR A 1 86 ? 12.858 -6.115 -15.335 1.00 91.44 86 TYR A CA 1
ATOM 659 C C . TYR A 1 86 ? 13.253 -5.347 -16.600 1.00 91.44 86 TYR A C 1
ATOM 661 O O . TYR A 1 86 ? 13.158 -5.896 -17.698 1.00 91.44 86 TYR A O 1
ATOM 669 N N . ALA A 1 87 ? 13.778 -4.126 -16.446 1.00 92.06 87 ALA A N 1
ATOM 670 C CA . ALA A 1 87 ? 14.196 -3.281 -17.562 1.00 92.06 87 ALA A CA 1
ATOM 671 C C . ALA A 1 87 ? 15.348 -3.884 -18.376 1.00 92.06 87 ALA A C 1
ATOM 673 O O . ALA A 1 87 ? 15.350 -3.783 -19.596 1.00 92.06 87 ALA A O 1
ATOM 674 N N . LYS A 1 88 ? 16.308 -4.561 -17.738 1.00 91.19 88 LYS A N 1
ATOM 675 C CA . LYS A 1 88 ? 17.441 -5.184 -18.445 1.00 91.19 88 LYS A CA 1
ATOM 676 C C . LYS A 1 88 ? 17.119 -6.529 -19.093 1.00 91.19 88 LYS A C 1
ATOM 678 O O . LYS A 1 88 ? 17.908 -6.997 -19.908 1.00 91.19 88 LYS A O 1
ATOM 683 N N . THR A 1 89 ? 16.015 -7.179 -18.718 1.00 89.88 89 THR A N 1
ATOM 684 C CA . THR A 1 89 ? 15.693 -8.542 -19.170 1.00 89.88 89 THR A CA 1
ATOM 685 C C . THR A 1 89 ? 14.460 -8.573 -20.071 1.00 89.88 89 THR A C 1
ATOM 687 O O . THR A 1 89 ? 14.580 -8.504 -21.291 1.00 89.88 89 THR A O 1
ATOM 690 N N . ILE A 1 90 ? 13.267 -8.692 -19.492 1.00 89.69 90 ILE A N 1
ATOM 691 C CA . ILE A 1 90 ? 12.006 -8.872 -20.222 1.00 89.69 90 ILE A CA 1
ATOM 692 C C . ILE A 1 90 ? 11.530 -7.544 -20.812 1.00 89.69 90 ILE A C 1
ATOM 694 O O . ILE A 1 90 ? 11.121 -7.498 -21.967 1.00 89.69 90 ILE A O 1
ATOM 698 N N . GLY A 1 91 ? 11.650 -6.457 -20.050 1.00 88.69 91 GLY A N 1
ATOM 699 C CA . GLY A 1 91 ? 11.218 -5.116 -20.435 1.00 88.69 91 GLY A CA 1
ATOM 700 C C . GLY A 1 91 ? 12.228 -4.322 -21.265 1.00 88.69 91 GLY A C 1
ATOM 701 O O . GLY A 1 91 ? 12.069 -3.116 -21.373 1.00 88.69 91 GLY A O 1
ATOM 702 N N . HIS A 1 92 ? 13.262 -4.935 -21.850 1.00 90.62 92 HIS A N 1
ATOM 703 C CA . HIS A 1 92 ? 14.339 -4.192 -22.532 1.00 90.62 92 HIS A CA 1
ATOM 704 C C . HIS A 1 92 ? 13.885 -3.366 -23.748 1.00 90.62 92 HIS A C 1
ATOM 706 O O . HIS A 1 92 ? 14.558 -2.406 -24.114 1.00 90.62 92 HIS A O 1
ATOM 712 N N . LEU A 1 93 ? 12.755 -3.723 -24.367 1.00 90.88 93 LEU A N 1
ATOM 713 C CA . LEU A 1 93 ? 12.140 -2.965 -25.467 1.00 90.88 93 LEU A CA 1
ATOM 714 C C . LEU A 1 93 ? 11.011 -2.039 -25.001 1.00 90.88 93 LEU A C 1
ATOM 716 O O . LEU A 1 93 ? 10.486 -1.266 -25.799 1.00 90.88 93 LEU A O 1
ATOM 720 N N . ASP A 1 94 ? 10.603 -2.139 -23.739 1.00 91.00 94 ASP A N 1
ATOM 721 C CA . ASP A 1 94 ? 9.462 -1.407 -23.212 1.00 91.00 94 ASP A CA 1
ATOM 722 C C . ASP A 1 94 ? 9.902 -0.016 -22.738 1.00 91.00 94 ASP A C 1
ATOM 724 O O . ASP A 1 94 ? 10.727 0.129 -21.834 1.00 91.00 94 ASP A O 1
ATOM 728 N N . ILE A 1 95 ? 9.316 1.028 -23.324 1.00 88.81 95 ILE A N 1
ATOM 729 C CA . ILE A 1 95 ? 9.562 2.419 -22.920 1.00 88.81 95 ILE A CA 1
ATOM 730 C C . ILE A 1 95 ? 9.146 2.668 -21.460 1.00 88.81 95 ILE A C 1
ATOM 732 O O . ILE A 1 95 ? 9.754 3.474 -20.752 1.00 88.81 95 ILE A O 1
ATOM 736 N N . ASN A 1 96 ? 8.145 1.922 -20.987 1.00 91.50 96 ASN A N 1
ATOM 737 C CA . ASN A 1 96 ? 7.588 2.003 -19.646 1.00 91.50 96 ASN A CA 1
ATOM 738 C C . ASN A 1 96 ? 8.169 0.944 -18.708 1.00 91.50 96 ASN A C 1
ATOM 740 O O . ASN A 1 96 ? 7.624 0.727 -17.627 1.00 91.50 96 ASN A O 1
ATOM 744 N N . ALA A 1 97 ? 9.294 0.310 -19.055 1.00 90.69 97 ALA A N 1
ATOM 745 C CA . ALA A 1 97 ? 9.863 -0.769 -18.252 1.00 90.69 97 ALA A CA 1
ATOM 746 C C . ALA A 1 97 ? 10.080 -0.384 -16.781 1.00 90.69 97 ALA A C 1
ATOM 748 O O . ALA A 1 97 ? 9.807 -1.172 -15.882 1.00 90.69 97 ALA A O 1
ATOM 749 N N . HIS A 1 98 ? 10.500 0.853 -16.505 1.00 90.25 98 HIS A N 1
ATOM 750 C CA . HIS A 1 98 ? 10.702 1.346 -15.137 1.00 90.25 98 HIS A CA 1
ATOM 751 C C . HIS A 1 98 ? 9.405 1.652 -14.363 1.00 90.25 98 HIS A C 1
ATOM 753 O O . HIS A 1 98 ? 9.479 1.989 -13.179 1.00 90.25 98 HIS A O 1
ATOM 759 N N . ALA A 1 99 ? 8.238 1.559 -15.004 1.00 91.56 99 ALA A N 1
ATOM 760 C CA . ALA A 1 99 ? 6.924 1.666 -14.373 1.00 91.56 99 ALA A CA 1
ATOM 761 C C . ALA A 1 99 ? 6.392 0.309 -13.867 1.00 91.56 99 ALA A C 1
ATOM 763 O O . ALA A 1 99 ? 5.307 0.263 -13.305 1.00 91.56 99 ALA A O 1
ATOM 764 N N . CYS A 1 100 ? 7.142 -0.793 -14.017 1.00 91.00 100 CYS A N 1
ATOM 765 C CA . CYS A 1 100 ? 6.757 -2.110 -13.485 1.00 91.00 100 CYS A CA 1
ATOM 766 C C . CYS A 1 100 ? 6.726 -2.189 -11.944 1.00 91.00 100 CYS A C 1
ATOM 768 O O . CYS A 1 100 ? 6.172 -3.132 -11.381 1.00 91.00 100 CYS A O 1
ATOM 770 N N . VAL A 1 101 ? 7.342 -1.223 -11.258 1.00 92.00 101 VAL A N 1
ATOM 771 C CA . VAL A 1 101 ? 7.471 -1.163 -9.797 1.00 92.00 101 VAL A CA 1
ATOM 772 C C . VAL A 1 101 ? 7.369 0.295 -9.338 1.00 92.00 101 VAL A C 1
ATOM 774 O O . VAL A 1 101 ? 7.881 1.181 -10.025 1.00 92.00 101 VAL A O 1
ATOM 777 N N . THR A 1 102 ? 6.774 0.554 -8.176 1.00 91.06 102 THR A N 1
ATOM 778 C CA . THR A 1 102 ? 6.739 1.838 -7.451 1.00 91.06 102 THR A CA 1
ATOM 779 C C . THR A 1 102 ? 7.533 1.746 -6.143 1.00 91.06 102 THR A C 1
ATOM 781 O O . THR A 1 102 ? 8.021 0.680 -5.776 1.00 91.06 102 THR A O 1
ATOM 784 N N . GLY A 1 103 ? 7.729 2.856 -5.427 1.00 90.12 103 GLY A N 1
ATOM 785 C CA . GLY A 1 103 ? 8.593 2.859 -4.245 1.00 90.12 103 GLY A CA 1
ATOM 786 C C . GLY A 1 103 ? 10.075 2.845 -4.581 1.00 90.12 103 GLY A C 1
ATOM 787 O O . GLY A 1 103 ? 10.877 2.446 -3.745 1.00 90.12 103 GLY A O 1
ATOM 788 N N . LYS A 1 104 ? 10.452 3.242 -5.800 1.00 92.12 104 LYS A N 1
ATOM 789 C CA . LYS A 1 104 ? 11.860 3.323 -6.205 1.00 92.12 104 LYS A CA 1
ATOM 790 C C . LYS A 1 104 ? 12.539 4.513 -5.513 1.00 92.12 104 LYS A C 1
ATOM 792 O O . LYS A 1 104 ? 11.859 5.480 -5.169 1.00 92.12 104 LYS A O 1
ATOM 797 N N . PRO A 1 105 ? 13.874 4.516 -5.367 1.00 91.50 105 PRO A N 1
ATOM 798 C CA . PRO A 1 105 ? 14.562 5.701 -4.889 1.00 91.50 105 PRO A CA 1
ATOM 799 C C . PRO A 1 105 ? 14.424 6.845 -5.907 1.00 91.50 105 PRO A C 1
ATOM 801 O O . PRO A 1 105 ? 14.262 6.628 -7.114 1.00 91.50 105 PRO A O 1
ATOM 804 N N . ILE A 1 106 ? 14.503 8.089 -5.429 1.00 88.31 106 ILE A N 1
ATOM 805 C CA . ILE A 1 106 ? 14.260 9.297 -6.243 1.00 88.31 106 ILE A CA 1
ATOM 806 C C . ILE A 1 106 ? 15.163 9.333 -7.489 1.00 88.31 106 ILE A C 1
ATOM 808 O O . ILE A 1 106 ? 14.707 9.686 -8.576 1.00 88.31 106 ILE A O 1
ATOM 812 N N . ASN A 1 107 ? 16.416 8.887 -7.363 1.00 89.12 107 ASN A N 1
ATOM 813 C CA . ASN A 1 107 ? 17.388 8.840 -8.460 1.00 89.12 107 ASN A CA 1
ATOM 814 C C . ASN A 1 107 ? 17.022 7.858 -9.595 1.00 89.12 107 ASN A C 1
ATOM 816 O O . ASN A 1 107 ? 17.512 8.017 -10.707 1.00 89.12 107 ASN A O 1
ATOM 820 N N . GLN A 1 108 ? 16.149 6.878 -9.350 1.00 87.62 108 GLN A N 1
ATOM 821 C CA . GLN A 1 108 ? 15.629 5.942 -10.356 1.00 87.62 108 GLN A CA 1
ATOM 822 C C . GLN A 1 108 ? 14.192 6.297 -10.776 1.00 87.62 108 GLN A C 1
ATOM 824 O O . GLN A 1 108 ? 13.457 5.511 -11.385 1.00 87.62 108 GLN A O 1
ATOM 829 N N . GLY A 1 109 ? 13.785 7.531 -10.480 1.00 85.06 109 GLY A N 1
ATOM 830 C CA . GLY A 1 109 ? 12.468 8.095 -10.734 1.00 85.06 109 GLY A CA 1
ATOM 831 C C . GLY A 1 109 ? 11.377 7.553 -9.821 1.00 85.06 109 GLY A C 1
ATOM 832 O O . GLY A 1 109 ? 10.239 7.394 -10.255 1.00 85.06 109 GLY A O 1
ATOM 833 N N . GLY A 1 110 ? 11.723 7.319 -8.558 1.00 87.69 110 GLY A N 1
ATOM 834 C CA . GLY A 1 110 ? 10.755 7.424 -7.477 1.00 87.69 110 GLY A CA 1
ATOM 835 C C . GLY A 1 110 ? 10.100 8.806 -7.403 1.00 87.69 110 GLY A C 1
ATOM 836 O O . GLY A 1 110 ? 10.521 9.780 -8.053 1.00 87.69 110 GLY A O 1
ATOM 837 N N . ILE A 1 111 ? 9.060 8.904 -6.584 1.00 85.38 111 ILE A N 1
ATOM 838 C CA . ILE A 1 111 ? 8.408 10.169 -6.245 1.00 85.38 111 ILE A CA 1
ATOM 839 C C . ILE A 1 111 ? 8.776 10.592 -4.822 1.00 85.38 111 ILE A C 1
ATOM 841 O O . ILE A 1 111 ? 9.045 9.763 -3.951 1.00 85.38 111 ILE A O 1
ATOM 845 N N . HIS A 1 112 ? 8.826 11.902 -4.582 1.00 82.44 112 HIS A N 1
ATOM 846 C CA . HIS A 1 112 ? 9.127 12.412 -3.253 1.00 82.44 112 HIS A CA 1
ATOM 847 C C . HIS A 1 112 ? 8.039 11.996 -2.254 1.00 82.44 112 HIS A C 1
ATOM 849 O O . HIS A 1 112 ? 6.863 11.897 -2.585 1.00 82.44 112 HIS A O 1
ATOM 855 N N . GLY A 1 113 ? 8.430 11.735 -1.009 1.00 81.56 113 GLY A N 1
ATOM 856 C CA . GLY A 1 113 ? 7.480 11.441 0.058 1.00 81.56 113 GLY A CA 1
ATOM 857 C C . GLY A 1 113 ? 6.827 10.055 0.000 1.00 81.56 113 GLY A C 1
ATOM 858 O O . GLY A 1 113 ? 6.049 9.763 0.901 1.00 81.56 113 GLY A O 1
ATOM 859 N N . GLN A 1 114 ? 7.147 9.187 -0.960 1.00 85.31 114 GLN A N 1
ATOM 860 C CA . GLN A 1 114 ? 6.579 7.835 -1.059 1.00 85.31 114 GLN A CA 1
ATOM 861 C C . GLN A 1 114 ? 6.744 7.020 0.239 1.00 85.31 114 GLN A C 1
ATOM 863 O O . GLN A 1 114 ? 5.769 6.503 0.774 1.00 85.31 114 GLN A O 1
ATOM 868 N N . VAL A 1 115 ? 7.947 7.004 0.829 1.00 85.00 115 VAL A N 1
ATOM 869 C CA . VAL A 1 115 ? 8.249 6.283 2.090 1.00 85.00 115 VAL A CA 1
ATOM 870 C C . VAL A 1 115 ? 7.368 6.730 3.262 1.00 85.00 115 VAL A C 1
ATOM 872 O O . VAL A 1 115 ? 7.049 5.949 4.151 1.00 85.00 115 VAL A O 1
ATOM 875 N N . SER A 1 116 ? 6.958 7.997 3.273 1.00 86.56 116 SER A N 1
ATOM 876 C CA . SER A 1 116 ? 6.136 8.591 4.334 1.00 86.56 116 SER A CA 1
ATOM 877 C C . SER A 1 116 ? 4.667 8.758 3.930 1.00 86.56 116 SER A C 1
ATOM 879 O O . SER A 1 116 ? 3.886 9.320 4.697 1.00 86.56 116 SER A O 1
ATOM 881 N N . ALA A 1 117 ? 4.273 8.276 2.748 1.00 85.44 117 ALA A N 1
ATOM 882 C CA . ALA A 1 117 ? 2.933 8.452 2.198 1.00 85.44 117 ALA A CA 1
ATOM 883 C C . ALA A 1 117 ? 1.863 7.756 3.043 1.00 85.44 117 ALA A C 1
ATOM 885 O O . ALA A 1 117 ? 0.861 8.383 3.373 1.00 85.44 117 ALA A O 1
ATOM 886 N N . THR A 1 118 ? 2.105 6.510 3.462 1.00 85.94 118 THR A N 1
ATOM 887 C CA . THR A 1 118 ? 1.183 5.761 4.330 1.00 85.94 118 THR A CA 1
ATOM 888 C C . THR A 1 118 ? 0.975 6.476 5.663 1.00 85.94 118 THR A C 1
ATOM 890 O O . THR A 1 118 ? -0.159 6.710 6.060 1.00 85.94 118 THR A O 1
ATOM 893 N N . GLY A 1 119 ? 2.054 6.923 6.318 1.00 86.38 119 GLY A N 1
ATOM 894 C CA . GLY A 1 119 ? 1.959 7.655 7.587 1.00 86.38 119 GLY A CA 1
ATOM 895 C C . GLY A 1 119 ? 1.239 9.003 7.462 1.00 86.38 119 GLY A C 1
ATOM 896 O O . GLY A 1 119 ? 0.435 9.351 8.323 1.00 86.38 119 GLY A O 1
ATOM 897 N N . ARG A 1 120 ? 1.472 9.747 6.369 1.00 84.19 120 ARG A N 1
ATOM 898 C CA . ARG A 1 120 ? 0.710 10.975 6.080 1.00 84.19 120 ARG A CA 1
ATOM 899 C C . ARG A 1 120 ? -0.763 10.683 5.797 1.00 84.19 120 ARG A C 1
ATOM 901 O O . ARG A 1 120 ? -1.613 11.440 6.247 1.00 84.19 120 ARG A O 1
ATOM 908 N N . GLY A 1 121 ? -1.062 9.596 5.086 1.00 83.75 121 GLY A N 1
ATOM 909 C CA . GLY A 1 121 ? -2.430 9.134 4.845 1.00 83.75 121 GLY A CA 1
ATOM 910 C C . GLY A 1 121 ? -3.178 8.865 6.147 1.00 83.75 121 GLY A C 1
ATOM 911 O O . GLY A 1 121 ? -4.272 9.392 6.328 1.00 83.75 121 GLY A O 1
ATOM 912 N N . VAL A 1 122 ? -2.537 8.162 7.087 1.00 85.75 122 VAL A N 1
ATOM 913 C CA . VAL A 1 122 ? -3.096 7.897 8.421 1.00 85.75 122 VAL A CA 1
ATOM 914 C C . VAL A 1 122 ? -3.375 9.203 9.165 1.00 85.75 122 VAL A C 1
ATOM 916 O O . VAL A 1 122 ? -4.481 9.404 9.659 1.00 85.75 122 VAL A O 1
ATOM 919 N N . PHE A 1 123 ? -2.409 10.126 9.189 1.00 86.56 123 PHE A N 1
ATOM 920 C CA . PHE A 1 123 ? -2.583 11.429 9.835 1.00 86.56 123 PHE A CA 1
ATOM 921 C C . PHE A 1 123 ? -3.771 12.213 9.256 1.00 86.56 123 PHE A C 1
ATOM 923 O O . PHE A 1 123 ? -4.621 12.677 10.011 1.00 86.56 123 PHE A O 1
ATOM 930 N N . HIS A 1 124 ? -3.863 12.329 7.929 1.00 82.06 124 HIS A N 1
ATOM 931 C CA . HIS A 1 124 ? -4.946 13.077 7.288 1.00 82.06 124 HIS A CA 1
ATOM 932 C C . HIS A 1 124 ? -6.299 12.378 7.389 1.00 82.06 124 HIS A C 1
ATOM 934 O O . HIS A 1 124 ? -7.324 13.047 7.506 1.00 82.06 124 HIS A O 1
ATOM 940 N N . GLY A 1 125 ? -6.325 11.046 7.353 1.00 80.94 125 GLY A N 1
ATOM 941 C CA . GLY A 1 125 ? -7.545 10.292 7.603 1.00 80.94 125 GLY A CA 1
ATOM 942 C C . GLY A 1 125 ? -8.061 10.587 9.008 1.00 80.94 125 GLY A C 1
ATOM 943 O O . GLY A 1 125 ? -9.196 11.034 9.152 1.00 80.94 125 GLY A O 1
ATOM 944 N N . LEU A 1 126 ? -7.208 10.460 10.026 1.00 81.06 126 LEU A N 1
ATOM 945 C CA . LEU A 1 126 ? -7.569 10.782 11.404 1.00 81.06 126 LEU A CA 1
ATOM 946 C C . LEU A 1 126 ? -8.014 12.246 11.566 1.00 81.06 126 LEU A C 1
ATOM 948 O O . LEU A 1 126 ? -9.045 12.506 12.182 1.00 81.06 126 LEU A O 1
ATOM 952 N N . GLU A 1 127 ? -7.288 13.198 10.976 1.00 82.25 127 GLU A N 1
ATOM 953 C CA . GLU A 1 127 ? -7.631 14.627 10.982 1.00 82.25 127 GLU A CA 1
ATOM 954 C C . GLU A 1 127 ? -9.023 14.883 10.380 1.00 82.25 127 GLU A C 1
ATOM 956 O O . GLU A 1 127 ? -9.850 15.562 10.991 1.00 82.25 127 GLU A O 1
ATOM 961 N N . ASN A 1 128 ? -9.327 14.285 9.225 1.00 79.50 128 ASN A N 1
ATOM 962 C CA . ASN A 1 128 ? -10.637 14.401 8.577 1.00 79.50 128 ASN A CA 1
ATOM 963 C C . ASN A 1 128 ? -11.771 13.859 9.453 1.00 79.50 128 ASN A C 1
ATOM 965 O O . ASN A 1 128 ? -12.862 14.431 9.487 1.00 79.50 128 ASN A O 1
ATOM 969 N N . PHE A 1 129 ? -11.512 12.771 10.174 1.00 75.56 129 PHE A N 1
ATOM 970 C CA . PHE A 1 129 ? -12.466 12.175 11.102 1.00 75.56 129 PHE A CA 1
ATOM 971 C C . PHE A 1 129 ? -12.662 12.987 12.378 1.00 75.56 129 PHE A C 1
ATOM 973 O O . PHE A 1 129 ? -13.788 13.110 12.860 1.00 75.56 129 PHE A O 1
ATOM 980 N N . MET A 1 130 ? -11.586 13.548 12.928 1.00 75.19 130 MET A N 1
ATOM 981 C CA . MET A 1 130 ? -11.652 14.420 14.100 1.00 75.19 130 MET A CA 1
ATOM 982 C C . MET A 1 130 ? -12.388 15.726 13.789 1.00 75.19 130 MET A C 1
ATOM 984 O O . MET A 1 130 ? -13.148 16.213 14.624 1.00 75.19 130 MET A O 1
ATOM 988 N N . ASN A 1 131 ? -12.209 16.261 12.580 1.00 75.69 131 ASN A N 1
ATOM 989 C CA . ASN A 1 131 ? -12.870 17.482 12.122 1.00 75.69 131 ASN A CA 1
ATOM 990 C C . ASN A 1 131 ? -14.361 17.286 11.790 1.00 75.69 131 ASN A C 1
ATOM 992 O O . ASN A 1 131 ? -15.092 18.264 11.619 1.00 75.69 131 ASN A O 1
ATOM 996 N N . GLU A 1 132 ? -14.857 16.047 11.720 1.00 71.12 132 GLU A N 1
ATOM 997 C CA . GLU A 1 132 ? -16.285 15.789 11.556 1.00 71.12 132 GLU A CA 1
ATOM 998 C C . GLU A 1 132 ? -17.058 16.102 12.850 1.00 71.12 132 GLU A C 1
ATOM 1000 O O . GLU A 1 132 ? -16.897 15.450 13.882 1.00 71.12 132 GLU A O 1
ATOM 1005 N N . ALA A 1 133 ? -17.976 17.075 12.777 1.00 54.91 133 ALA A N 1
ATOM 1006 C CA . ALA A 1 133 ? -18.737 17.602 13.919 1.00 54.91 133 ALA A CA 1
ATOM 1007 C C . ALA A 1 133 ? -19.504 16.541 14.746 1.00 54.91 133 ALA A C 1
ATOM 1009 O O . ALA A 1 133 ? -19.796 16.762 15.921 1.00 54.91 133 ALA A O 1
ATOM 1010 N N . ASN A 1 134 ? -19.805 15.375 14.161 1.00 61.62 134 ASN A N 1
ATOM 1011 C CA .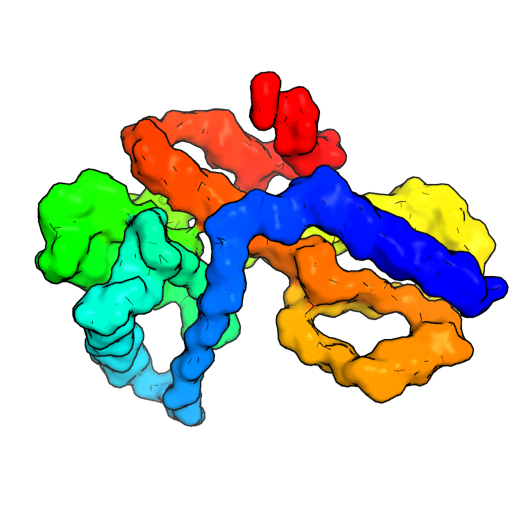 ASN A 1 134 ? -20.485 14.270 14.844 1.00 61.62 134 ASN A CA 1
ATOM 1012 C C . ASN A 1 134 ? -19.553 13.441 15.745 1.00 61.62 134 ASN A C 1
ATOM 1014 O O . ASN A 1 134 ? -20.019 12.866 16.727 1.00 61.62 134 ASN A O 1
ATOM 1018 N N . CYS A 1 135 ? -18.251 13.368 15.450 1.00 59.84 135 CYS A N 1
ATOM 1019 C CA . CYS A 1 135 ? -17.295 12.614 16.268 1.00 59.84 135 CYS A CA 1
ATOM 1020 C C . CYS A 1 135 ? -17.103 13.282 17.634 1.00 59.84 135 CYS A C 1
ATOM 1022 O O . CYS A 1 135 ? -17.177 12.623 18.672 1.00 59.84 135 CYS A O 1
ATOM 1024 N N . ILE A 1 136 ? -16.966 14.610 17.641 1.00 58.91 136 ILE A N 1
ATOM 10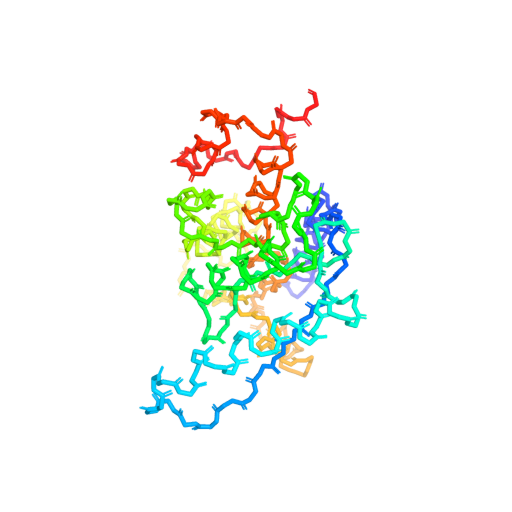25 C CA . ILE A 1 136 ? -16.812 15.415 18.860 1.00 58.91 136 ILE A CA 1
ATOM 1026 C C . ILE A 1 136 ? -18.061 15.310 19.754 1.00 58.91 136 ILE A C 1
ATOM 1028 O O . ILE A 1 136 ? -17.939 15.229 20.977 1.00 58.91 136 ILE A O 1
ATOM 1032 N N . SER A 1 137 ? -19.267 15.237 19.171 1.00 55.31 137 SER A N 1
ATOM 1033 C CA . SER A 1 137 ? -20.505 15.096 19.953 1.00 55.31 137 SER A CA 1
ATOM 1034 C C . SER A 1 137 ? -20.690 13.703 20.565 1.00 55.31 137 SER A C 1
ATOM 1036 O O . SER A 1 137 ? -21.374 13.572 21.574 1.00 55.31 137 SER A O 1
ATOM 1038 N N . ILE A 1 138 ? -20.130 12.657 19.945 1.00 56.81 138 ILE A N 1
ATOM 1039 C CA . ILE A 1 138 ? -20.243 11.267 20.421 1.00 56.81 138 ILE A CA 1
ATOM 1040 C C . ILE A 1 138 ? -19.267 10.989 21.560 1.00 56.81 138 ILE A C 1
ATOM 1042 O O . ILE A 1 138 ? -19.625 10.282 22.499 1.00 56.81 138 ILE A O 1
ATOM 1046 N N . PHE A 1 139 ? -18.059 11.548 21.492 1.00 56.75 139 PHE A N 1
ATOM 1047 C CA . PHE A 1 139 ? -17.026 11.313 22.499 1.00 56.75 139 PHE A CA 1
ATOM 1048 C C . PHE A 1 139 ? -17.012 12.348 23.630 1.00 56.75 139 PHE A C 1
ATOM 1050 O O . PHE A 1 139 ? -16.415 12.090 24.673 1.00 56.75 139 PHE A O 1
ATOM 1057 N N . GLY A 1 140 ? -17.718 13.475 23.469 1.00 48.38 140 GLY A N 1
ATOM 1058 C CA . GLY A 1 140 ? -17.683 14.583 24.418 1.00 48.38 140 GLY A CA 1
ATOM 1059 C C . GLY A 1 140 ? -16.307 15.256 24.443 1.00 48.38 140 GLY A C 1
ATOM 1060 O O . GLY A 1 140 ? -15.281 14.668 24.113 1.00 48.38 140 GLY A O 1
ATOM 1061 N N . THR A 1 141 ? -16.249 16.513 24.868 1.00 46.06 141 THR A N 1
ATOM 1062 C CA . THR A 1 141 ? -14.992 17.270 25.023 1.00 46.06 141 THR A CA 1
ATOM 1063 C C . THR A 1 141 ? -14.070 16.721 26.128 1.00 46.06 141 THR A C 1
ATOM 1065 O O . THR A 1 141 ? -12.993 17.263 26.367 1.00 46.06 141 THR A O 1
ATOM 1068 N N . THR A 1 142 ? -14.461 15.628 26.788 1.00 40.69 142 THR A N 1
ATOM 1069 C CA . THR A 1 142 ? -13.780 14.980 27.912 1.00 40.69 142 THR A CA 1
ATOM 1070 C C . THR A 1 142 ? -13.294 13.567 27.550 1.00 40.69 142 THR A C 1
ATOM 1072 O O . THR A 1 142 ? -13.939 12.568 27.836 1.00 40.69 142 THR A O 1
ATOM 1075 N N . LEU A 1 143 ? -12.102 13.491 26.953 1.00 47.28 143 LEU A N 1
ATOM 1076 C CA . LEU A 1 143 ? -11.004 12.571 27.320 1.00 47.28 143 LEU A CA 1
ATOM 1077 C C . LEU A 1 143 ? -11.273 11.067 27.618 1.00 47.28 143 LEU A C 1
ATOM 1079 O O . LEU A 1 143 ? -10.556 10.493 28.434 1.00 47.28 143 LEU A O 1
ATOM 1083 N N . ALA A 1 144 ? -12.203 10.366 26.957 1.00 44.41 144 ALA A N 1
ATOM 1084 C CA . ALA A 1 144 ? -12.320 8.903 27.162 1.00 44.41 144 ALA A CA 1
ATOM 1085 C C . ALA A 1 144 ? -12.696 8.057 25.930 1.00 44.41 144 ALA A C 1
ATOM 1087 O O . ALA A 1 144 ? -12.983 6.868 26.063 1.00 44.41 144 ALA A O 1
ATOM 1088 N N . GLY A 1 145 ? -12.692 8.637 24.730 1.00 56.31 145 GLY A N 1
ATOM 1089 C CA . GLY A 1 145 ? -12.881 7.888 23.489 1.00 56.31 145 GLY A CA 1
ATOM 1090 C C . GLY A 1 145 ? -11.574 7.292 22.985 1.00 56.31 145 GLY A C 1
ATOM 1091 O O . GLY A 1 145 ? -10.678 8.043 22.614 1.00 56.31 145 GLY A O 1
ATOM 1092 N N . VAL A 1 146 ? -11.458 5.963 22.944 1.00 66.75 146 VAL A N 1
ATOM 1093 C CA . VAL A 1 146 ? -10.370 5.302 22.208 1.00 66.75 146 VAL A CA 1
ATOM 1094 C C . VAL A 1 146 ? -10.798 5.202 20.745 1.00 66.75 146 VAL A C 1
ATOM 1096 O O . VAL A 1 146 ? -11.853 4.640 20.450 1.00 66.75 146 VAL A O 1
ATOM 1099 N N . ILE A 1 147 ? -9.991 5.761 19.846 1.00 79.44 147 ILE A N 1
ATOM 1100 C CA . ILE A 1 147 ? -10.100 5.558 18.397 1.00 79.44 147 ILE A CA 1
ATOM 1101 C C . ILE A 1 147 ? -8.996 4.577 18.002 1.00 79.44 147 ILE A C 1
ATOM 1103 O O . ILE A 1 147 ? -7.870 4.681 18.493 1.00 79.44 147 ILE A O 1
ATOM 1107 N N . ILE A 1 148 ? -9.337 3.600 17.165 1.00 84.25 148 ILE A N 1
ATOM 1108 C CA . ILE A 1 148 ? -8.398 2.624 16.617 1.00 84.25 148 ILE A CA 1
ATOM 1109 C C . ILE A 1 148 ? -8.258 2.884 15.122 1.00 84.25 148 ILE A C 1
ATOM 1111 O O . ILE A 1 148 ? -9.220 2.735 14.370 1.00 84.25 148 ILE A O 1
ATOM 1115 N N . ASP A 1 149 ? -7.040 3.214 14.710 1.00 86.62 149 ASP A N 1
ATOM 1116 C CA . ASP A 1 149 ? -6.673 3.416 13.313 1.00 86.62 149 ASP A CA 1
ATOM 1117 C C . ASP A 1 149 ? -5.992 2.152 12.783 1.00 86.62 149 ASP A C 1
ATOM 1119 O O . ASP A 1 149 ? -4.905 1.778 13.238 1.00 86.62 149 ASP A O 1
ATOM 1123 N N . GLU A 1 150 ? -6.601 1.480 11.807 1.00 87.19 150 GLU A N 1
ATOM 1124 C CA . GLU A 1 150 ? -6.034 0.273 11.201 1.00 87.19 150 GLU A CA 1
ATOM 1125 C C . GLU A 1 150 ? -4.939 0.600 10.173 1.00 87.19 150 GLU A C 1
ATOM 1127 O O . GLU A 1 150 ? -5.064 0.369 8.977 1.00 87.19 150 GLU A O 1
ATOM 1132 N N . ALA A 1 151 ? -3.815 1.153 10.630 1.00 86.38 151 ALA A N 1
ATOM 1133 C CA . ALA A 1 151 ? -2.708 1.528 9.743 1.00 86.38 151 ALA A CA 1
ATOM 1134 C C . ALA A 1 151 ? -2.046 0.328 9.026 1.00 86.38 151 ALA A C 1
ATOM 1136 O O . ALA A 1 151 ? -1.368 0.510 8.015 1.00 86.38 151 ALA A O 1
ATOM 1137 N N . ALA A 1 152 ? -2.217 -0.889 9.547 1.00 87.88 152 ALA A N 1
ATOM 1138 C CA . ALA A 1 152 ? -1.778 -2.132 8.913 1.00 87.88 152 ALA A CA 1
ATOM 1139 C C . ALA A 1 152 ? -2.912 -2.753 8.081 1.00 87.88 152 ALA A C 1
ATOM 1141 O O . ALA A 1 152 ? -4.070 -2.414 8.272 1.00 87.88 152 ALA A O 1
ATOM 1142 N N . ASN A 1 153 ? -2.590 -3.698 7.196 1.00 85.62 153 ASN A N 1
ATOM 1143 C CA . ASN A 1 153 ? -3.597 -4.445 6.434 1.00 85.62 153 ASN A CA 1
ATOM 1144 C C . ASN A 1 153 ? -4.178 -5.592 7.281 1.00 85.62 153 ASN A C 1
ATOM 1146 O O . ASN A 1 153 ? -3.438 -6.505 7.663 1.00 85.62 153 ASN A O 1
ATOM 1150 N N . GLY A 1 154 ? -5.483 -5.555 7.552 1.00 86.50 154 GLY A N 1
ATOM 1151 C CA . GLY A 1 154 ? -6.242 -6.552 8.313 1.00 86.50 154 GLY A CA 1
ATOM 1152 C C . GLY A 1 154 ? -5.777 -6.814 9.756 1.00 86.50 154 GLY A C 1
ATOM 1153 O O . GLY A 1 154 ? -5.620 -7.985 10.116 1.00 86.50 154 GLY A O 1
ATOM 1154 N N . PRO A 1 155 ? -5.524 -5.794 10.602 1.00 89.88 155 PRO A N 1
ATOM 1155 C CA . PRO A 1 155 ? -5.043 -6.005 11.967 1.00 89.88 155 PRO A CA 1
ATOM 1156 C C . PRO A 1 155 ? -6.145 -6.514 12.908 1.00 89.88 155 PRO A C 1
ATOM 1158 O O . PRO A 1 155 ? -5.846 -7.227 13.870 1.00 89.88 155 PRO A O 1
ATOM 1161 N N . THR A 1 156 ? -7.411 -6.179 12.639 1.00 88.50 156 THR A N 1
ATOM 1162 C CA . THR A 1 156 ? -8.556 -6.563 13.471 1.00 88.50 156 THR A CA 1
ATOM 1163 C C . THR A 1 156 ? -9.308 -7.733 12.852 1.00 88.50 156 THR A C 1
ATOM 1165 O O . THR A 1 156 ? -9.687 -7.734 11.684 1.00 88.50 156 THR A O 1
ATOM 1168 N N . THR A 1 157 ? -9.569 -8.764 13.656 1.00 92.56 157 THR A N 1
ATOM 1169 C CA . THR A 1 157 ? -10.406 -9.889 13.217 1.00 92.56 157 THR A CA 1
ATOM 1170 C C . THR A 1 157 ? -11.894 -9.513 13.239 1.00 92.56 157 THR A C 1
ATOM 1172 O O . THR A 1 157 ? -12.306 -8.732 14.097 1.00 92.56 157 THR A O 1
ATOM 1175 N N . PRO A 1 158 ? -12.758 -10.139 12.415 1.00 88.44 158 PRO A N 1
ATOM 1176 C CA . PRO A 1 158 ? -14.204 -9.883 12.449 1.00 88.44 158 PRO A CA 1
ATOM 1177 C C . PRO A 1 158 ? -14.864 -10.148 13.814 1.00 88.44 158 PRO A C 1
ATOM 1179 O O . PRO A 1 158 ? -15.919 -9.599 14.124 1.00 88.44 158 PRO A O 1
ATOM 1182 N N . ALA A 1 159 ? -14.272 -11.021 14.637 1.00 90.06 159 ALA A N 1
ATOM 1183 C CA . ALA A 1 159 ? -14.718 -11.249 16.009 1.00 90.06 159 ALA A CA 1
ATOM 1184 C C . ALA A 1 159 ? -14.318 -10.091 16.938 1.00 90.06 159 ALA A C 1
ATOM 1186 O O . ALA A 1 159 ? -15.123 -9.675 17.768 1.00 90.06 159 ALA A O 1
ATOM 1187 N N . ALA A 1 160 ? -13.103 -9.555 16.781 1.00 89.00 160 ALA A N 1
ATOM 1188 C CA . ALA A 1 160 ? -12.637 -8.397 17.535 1.00 89.00 160 ALA A CA 1
ATOM 1189 C C . ALA A 1 160 ? -13.423 -7.129 17.173 1.00 89.00 160 ALA A C 1
ATOM 1191 O O . ALA A 1 160 ? -13.829 -6.410 18.080 1.00 89.00 160 ALA A O 1
ATOM 1192 N N . ASP A 1 161 ? -13.731 -6.907 15.892 1.00 86.12 161 ASP A N 1
ATOM 1193 C CA . ASP A 1 161 ? -14.532 -5.761 15.442 1.00 86.12 161 ASP A CA 1
ATOM 1194 C C . ASP A 1 161 ? -15.901 -5.698 16.148 1.00 86.12 161 ASP A C 1
ATOM 1196 O O . ASP A 1 161 ? -16.279 -4.668 16.703 1.00 86.12 161 ASP A O 1
ATOM 1200 N N . LYS A 1 162 ? -16.598 -6.839 16.278 1.00 86.44 162 LYS A N 1
ATOM 1201 C CA . LYS A 1 162 ? -17.865 -6.921 17.034 1.00 86.44 162 LYS A CA 1
ATOM 1202 C C . LYS A 1 162 ? -17.714 -6.460 18.485 1.00 86.44 162 LYS A C 1
ATOM 1204 O O . LYS A 1 162 ? -18.553 -5.708 18.973 1.00 86.44 162 LYS A O 1
ATOM 1209 N N . ILE A 1 163 ? -16.638 -6.879 19.152 1.00 88.06 163 ILE A N 1
ATOM 1210 C CA . ILE A 1 163 ? -16.349 -6.512 20.546 1.00 88.06 163 ILE A CA 1
ATOM 1211 C C . ILE A 1 163 ? -16.032 -5.015 20.656 1.00 88.06 163 ILE A C 1
ATOM 1213 O O . ILE A 1 163 ? -16.469 -4.358 21.600 1.00 88.06 163 ILE A O 1
ATOM 1217 N N . LEU A 1 164 ? -15.276 -4.462 19.705 1.00 84.81 164 LEU A N 1
ATOM 1218 C CA . LEU A 1 164 ? -14.931 -3.039 19.672 1.00 84.81 164 LEU A CA 1
ATOM 1219 C C . LEU A 1 164 ? -16.183 -2.180 19.464 1.00 84.81 164 LEU A C 1
ATOM 1221 O O . LEU A 1 164 ? -16.404 -1.226 20.213 1.00 84.81 164 LEU A O 1
ATOM 1225 N N . VAL A 1 165 ? -17.061 -2.590 18.548 1.00 79.88 165 VAL A N 1
ATOM 1226 C CA . VAL A 1 165 ? -18.363 -1.952 18.323 1.00 79.88 165 VAL A CA 1
ATOM 1227 C C . VAL A 1 165 ? -19.238 -2.020 19.578 1.00 79.88 165 VAL A C 1
ATOM 1229 O O . VAL A 1 165 ? -19.809 -1.006 19.969 1.00 79.88 165 VAL A O 1
ATOM 1232 N N . GLU A 1 166 ? -19.322 -3.170 20.254 1.00 81.88 166 GLU A N 1
ATOM 1233 C CA . GLU A 1 166 ? -20.072 -3.317 21.514 1.00 81.88 166 GLU A CA 1
ATOM 1234 C C . GLU A 1 166 ? -19.548 -2.401 22.629 1.00 81.88 166 GLU A C 1
ATOM 1236 O O . GLU A 1 166 ? -20.329 -1.894 23.439 1.00 81.88 166 GLU A O 1
ATOM 1241 N N . ARG A 1 167 ? -18.237 -2.140 22.643 1.00 81.00 167 ARG A N 1
ATOM 1242 C CA . ARG A 1 167 ? -17.568 -1.236 23.588 1.00 81.00 167 ARG A CA 1
ATOM 1243 C C . ARG A 1 167 ? -17.643 0.242 23.188 1.00 81.00 167 ARG A C 1
ATOM 1245 O O . ARG A 1 167 ? -17.065 1.070 23.885 1.00 81.00 167 ARG A O 1
ATOM 1252 N N . ASN A 1 168 ? -18.370 0.588 22.120 1.00 75.44 168 ASN A N 1
ATOM 1253 C CA . ASN A 1 168 ? -18.412 1.930 21.522 1.00 75.44 168 ASN A CA 1
ATOM 1254 C C . ASN A 1 168 ? -17.015 2.482 21.165 1.00 75.44 168 ASN A C 1
ATOM 1256 O O . ASN A 1 168 ? -16.779 3.686 21.264 1.00 75.44 168 ASN A O 1
ATOM 1260 N N . ILE A 1 169 ? -16.091 1.614 20.753 1.00 79.50 169 ILE A N 1
ATOM 1261 C CA . ILE A 1 169 ? -14.783 2.012 20.228 1.00 79.50 169 ILE A CA 1
ATOM 1262 C C . ILE A 1 169 ? -14.936 2.239 18.725 1.00 79.50 169 ILE A C 1
ATOM 1264 O O . ILE A 1 169 ? -15.484 1.392 18.017 1.00 79.50 169 ILE A O 1
ATOM 1268 N N . LEU A 1 170 ? -14.481 3.395 18.241 1.00 79.69 170 LEU A N 1
ATOM 1269 C CA . LEU A 1 170 ? -14.483 3.693 16.812 1.00 79.69 170 LEU A CA 1
ATOM 1270 C C . LEU A 1 170 ? -13.250 3.056 16.173 1.00 79.69 170 LEU A C 1
ATOM 1272 O O . LEU A 1 170 ? -12.129 3.343 16.586 1.00 79.69 170 LEU A O 1
ATOM 1276 N N . VAL A 1 171 ? -13.477 2.223 15.162 1.00 83.31 171 VAL A N 1
ATOM 1277 C CA . VAL A 1 171 ? -12.424 1.637 14.331 1.00 83.31 171 VAL A CA 1
ATOM 1278 C C . VAL A 1 171 ? -12.494 2.284 12.955 1.00 83.31 171 VAL A C 1
ATOM 1280 O O . VAL A 1 171 ? -13.552 2.273 12.318 1.00 83.31 171 VAL A O 1
ATOM 1283 N N . ILE A 1 172 ? -11.388 2.878 12.516 1.00 84.19 172 ILE A N 1
ATOM 1284 C CA . ILE A 1 172 ? -11.241 3.401 1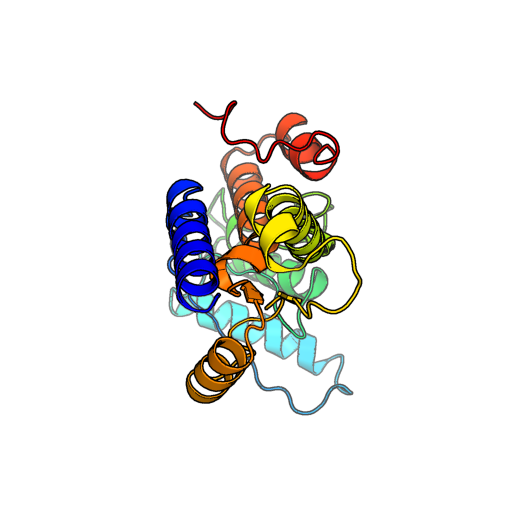1.161 1.00 84.19 172 ILE A CA 1
ATOM 1285 C C . ILE A 1 172 ? -10.644 2.287 10.292 1.00 84.19 172 ILE A C 1
ATOM 1287 O O . ILE A 1 172 ? -9.548 1.823 10.610 1.00 84.19 172 ILE A O 1
ATOM 1291 N N . PRO A 1 173 ? -11.339 1.865 9.218 1.00 83.50 173 PRO A N 1
ATOM 1292 C CA . PRO A 1 173 ? -10.948 0.702 8.432 1.00 83.50 173 PRO A CA 1
ATOM 1293 C C . PRO A 1 173 ? -9.613 0.902 7.714 1.00 83.50 173 PRO A C 1
ATOM 1295 O O . PRO A 1 173 ? -9.309 1.998 7.223 1.00 83.50 173 PRO A O 1
ATOM 1298 N N . ASP A 1 174 ? -8.871 -0.197 7.593 1.00 84.56 174 ASP A N 1
ATOM 1299 C CA . ASP A 1 174 ? -7.575 -0.271 6.916 1.00 84.56 174 ASP A CA 1
ATOM 1300 C C . ASP A 1 174 ? -7.616 0.276 5.486 1.00 84.56 174 ASP A C 1
ATOM 1302 O O . ASP A 1 174 ? -6.819 1.150 5.137 1.00 84.56 174 ASP A O 1
ATOM 1306 N N . LEU A 1 175 ? -8.624 -0.144 4.717 1.00 79.31 175 LEU A N 1
ATOM 1307 C CA . LEU A 1 175 ? -8.875 0.253 3.333 1.00 79.31 175 LEU A CA 1
ATOM 1308 C C . LEU A 1 175 ? -8.859 1.772 3.132 1.00 79.31 175 LEU A C 1
ATOM 1310 O O . LEU A 1 175 ? -8.463 2.247 2.074 1.00 79.31 175 LEU A O 1
ATOM 1314 N N . TYR A 1 176 ? -9.277 2.542 4.139 1.00 81.00 176 TYR A N 1
ATOM 1315 C CA . TYR A 1 176 ? -9.282 3.999 4.074 1.00 81.00 176 TYR A CA 1
ATOM 1316 C C . TYR A 1 176 ? -7.987 4.609 4.617 1.00 81.00 176 TYR A C 1
ATOM 1318 O O . TYR A 1 176 ? -7.352 5.434 3.960 1.00 81.00 176 TYR A O 1
ATOM 1326 N N . ILE A 1 177 ? -7.599 4.230 5.836 1.00 82.94 177 ILE A N 1
ATOM 1327 C CA . ILE A 1 177 ? -6.579 4.950 6.608 1.00 82.94 177 ILE A CA 1
ATOM 1328 C C . ILE A 1 177 ? -5.160 4.738 6.056 1.00 82.94 177 ILE A C 1
ATOM 1330 O O . ILE A 1 177 ? -4.324 5.639 6.134 1.00 82.94 177 ILE A O 1
ATOM 1334 N N . ASN A 1 178 ? -4.883 3.575 5.456 1.00 85.25 178 ASN A N 1
ATOM 1335 C CA . ASN A 1 178 ? -3.562 3.233 4.925 1.00 85.25 178 ASN A CA 1
ATOM 1336 C C . ASN A 1 178 ? -3.426 3.457 3.400 1.00 85.25 178 ASN A C 1
ATOM 1338 O O . ASN A 1 178 ? -2.323 3.350 2.853 1.00 85.25 178 ASN A O 1
ATOM 1342 N N . ALA A 1 179 ? -4.509 3.878 2.730 1.00 82.25 179 ALA A N 1
ATOM 1343 C CA . ALA A 1 179 ? -4.577 4.075 1.279 1.00 82.25 179 ALA A CA 1
ATOM 1344 C C . ALA A 1 179 ? -3.573 5.103 0.732 1.00 82.25 179 ALA A C 1
ATOM 1346 O O . ALA A 1 179 ? -3.232 5.075 -0.451 1.00 82.25 179 ALA A O 1
ATOM 1347 N N . GLY A 1 180 ? -3.041 5.989 1.584 1.00 82.88 180 GLY A N 1
ATOM 1348 C CA . GLY A 1 180 ? -2.051 6.996 1.192 1.00 82.88 180 GLY A CA 1
ATOM 1349 C C . GLY A 1 180 ? -0.829 6.414 0.469 1.00 82.88 180 GLY A C 1
ATOM 1350 O O . GLY A 1 180 ? -0.322 7.036 -0.464 1.00 82.88 180 GLY A O 1
ATOM 1351 N N . GLY A 1 181 ? -0.386 5.208 0.840 1.00 84.56 181 GLY A N 1
ATOM 1352 C CA . GLY A 1 181 ? 0.720 4.528 0.158 1.00 84.56 181 GLY A CA 1
ATOM 1353 C C . GLY A 1 181 ? 0.390 4.140 -1.288 1.00 84.56 181 GLY A C 1
ATOM 1354 O O . GLY A 1 181 ? 1.200 4.355 -2.194 1.00 84.56 181 GLY A O 1
ATOM 1355 N N . VAL A 1 182 ? -0.818 3.627 -1.530 1.00 83.75 182 VAL A N 1
ATOM 1356 C CA . VAL A 1 182 ? -1.295 3.255 -2.874 1.00 83.75 182 VAL A CA 1
ATOM 1357 C C . VAL A 1 182 ? -1.515 4.504 -3.726 1.00 83.75 182 VAL A C 1
ATOM 1359 O O . VAL A 1 182 ? -1.087 4.546 -4.878 1.00 83.75 182 VAL A O 1
ATOM 1362 N N . THR A 1 183 ? -2.074 5.567 -3.147 1.00 83.62 183 THR A N 1
ATOM 1363 C CA . THR A 1 183 ? -2.300 6.840 -3.844 1.00 83.62 183 THR A CA 1
ATOM 1364 C C . THR A 1 183 ? -1.001 7.456 -4.365 1.00 83.62 183 THR A C 1
ATOM 1366 O O . THR A 1 183 ? -0.920 7.861 -5.524 1.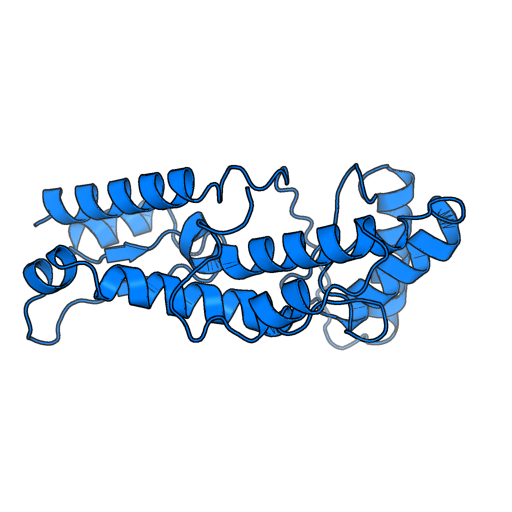00 83.62 183 THR A O 1
ATOM 1369 N N . VAL A 1 184 ? 0.052 7.509 -3.543 1.00 84.69 184 VAL A N 1
ATOM 1370 C CA . VAL A 1 184 ? 1.335 8.079 -3.990 1.00 84.69 184 VAL A CA 1
ATOM 1371 C C . VAL A 1 184 ? 2.072 7.126 -4.942 1.00 84.69 184 VAL A C 1
ATOM 1373 O O . VAL A 1 184 ? 2.685 7.592 -5.903 1.00 84.69 184 VAL A O 1
ATOM 1376 N N . SER A 1 185 ? 1.902 5.807 -4.783 1.00 86.94 185 SER A N 1
ATOM 1377 C CA . SER A 1 185 ? 2.369 4.814 -5.766 1.00 86.94 185 SER A CA 1
ATOM 1378 C C . SER A 1 185 ? 1.747 5.040 -7.144 1.00 86.94 185 SER A C 1
ATOM 1380 O O . SER A 1 185 ? 2.445 5.002 -8.155 1.00 86.94 185 SER A O 1
ATOM 1382 N N . PHE A 1 186 ? 0.447 5.325 -7.194 1.00 86.06 186 PHE A N 1
ATOM 1383 C CA . PHE A 1 186 ? -0.247 5.634 -8.437 1.00 86.06 186 PHE A CA 1
ATOM 1384 C C . PHE A 1 186 ? 0.304 6.903 -9.098 1.00 86.06 186 PHE A C 1
ATOM 1386 O O . PHE A 1 186 ? 0.564 6.911 -10.302 1.00 86.06 186 PHE A O 1
ATOM 1393 N N . PHE A 1 187 ? 0.586 7.953 -8.321 1.00 85.62 187 PHE A N 1
ATOM 1394 C CA . PHE A 1 187 ? 1.249 9.150 -8.846 1.00 85.62 187 PHE A CA 1
ATOM 1395 C C . PHE A 1 187 ? 2.676 8.880 -9.342 1.00 85.62 187 PHE A C 1
ATOM 1397 O O . PHE A 1 187 ? 3.083 9.446 -10.358 1.00 85.62 187 PHE A O 1
ATOM 1404 N N . GLU A 1 188 ? 3.434 8.002 -8.678 1.00 87.69 188 GLU A N 1
ATOM 1405 C CA . GLU A 1 188 ? 4.746 7.556 -9.163 1.00 87.69 188 GLU A CA 1
ATOM 1406 C C . GLU A 1 188 ? 4.633 6.829 -10.508 1.00 87.69 188 GLU A C 1
ATOM 1408 O O . GLU A 1 188 ? 5.411 7.091 -11.429 1.00 87.69 188 GLU A O 1
ATOM 1413 N N . TRP A 1 189 ? 3.650 5.940 -10.640 1.00 88.38 189 TRP A N 1
ATOM 1414 C CA . TRP A 1 189 ? 3.388 5.212 -11.877 1.00 88.38 189 TRP A CA 1
ATOM 1415 C C . TRP A 1 189 ? 2.992 6.161 -13.017 1.00 88.38 189 TRP A C 1
ATOM 1417 O O . TRP A 1 189 ? 3.609 6.132 -14.083 1.00 88.38 189 TRP A O 1
ATOM 1427 N N . LEU A 1 190 ? 2.072 7.101 -12.767 1.00 85.38 190 LEU A N 1
ATOM 1428 C CA . LEU A 1 190 ? 1.704 8.146 -13.729 1.00 85.38 190 LEU A CA 1
ATOM 1429 C C . LEU A 1 190 ? 2.899 9.015 -14.135 1.00 85.38 190 LEU A C 1
ATOM 1431 O O . LEU A 1 190 ? 3.055 9.339 -15.313 1.00 85.38 190 LEU A O 1
ATOM 1435 N N . LYS A 1 191 ? 3.769 9.389 -13.188 1.00 85.06 191 LYS A N 1
ATOM 1436 C CA . LYS A 1 191 ? 5.001 10.139 -13.482 1.00 85.06 191 LYS A CA 1
ATOM 1437 C C . LYS A 1 191 ? 5.878 9.386 -14.486 1.00 85.06 191 LYS A C 1
ATOM 1439 O O . LYS A 1 191 ? 6.490 10.014 -15.347 1.00 85.06 191 LYS A O 1
ATOM 1444 N N . LYS A 1 192 ? 5.936 8.054 -14.394 1.00 86.06 192 LYS A N 1
ATOM 1445 C CA . LYS A 1 192 ? 6.733 7.226 -15.305 1.00 86.06 192 LYS A CA 1
ATOM 1446 C C . LYS A 1 192 ? 6.113 7.076 -16.684 1.00 86.06 192 LYS A C 1
ATOM 1448 O O . LYS A 1 192 ? 6.851 7.219 -17.653 1.00 86.06 192 LYS A O 1
ATOM 1453 N N . LEU A 1 193 ? 4.800 6.876 -16.770 1.00 85.94 193 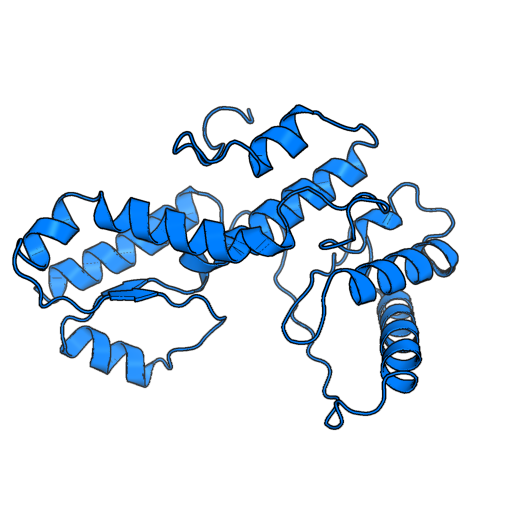LEU A N 1
ATOM 1454 C CA . LEU A 1 193 ? 4.103 6.792 -18.057 1.00 85.94 193 LEU A 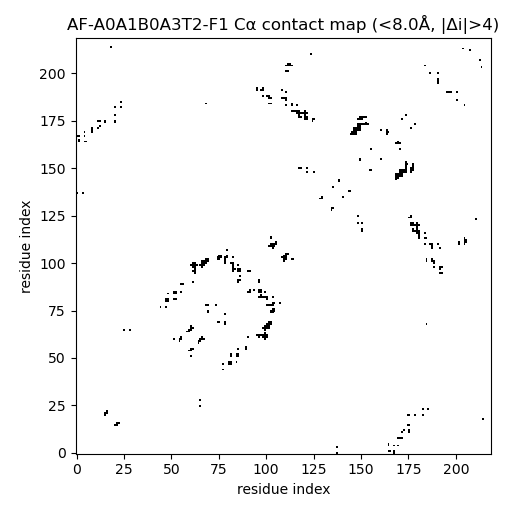CA 1
ATOM 1455 C C . LEU A 1 193 ? 4.175 8.091 -18.866 1.00 85.94 193 LEU A C 1
ATOM 1457 O O . LEU A 1 193 ? 4.200 8.063 -20.089 1.00 85.94 193 LEU A O 1
ATOM 1461 N N . ASN A 1 194 ? 4.210 9.239 -18.188 1.00 83.06 194 ASN A N 1
ATOM 1462 C CA . ASN A 1 194 ? 4.243 10.534 -18.861 1.00 83.06 194 ASN A CA 1
ATOM 1463 C C . ASN A 1 194 ? 5.646 10.956 -19.327 1.00 83.06 194 ASN A C 1
ATOM 1465 O O . ASN A 1 194 ? 5.756 11.988 -19.976 1.00 83.06 194 ASN A O 1
ATOM 1469 N N . HIS A 1 195 ? 6.715 10.229 -18.972 1.00 76.25 195 HIS A N 1
ATOM 1470 C CA . HIS A 1 195 ? 8.123 10.534 -19.302 1.00 76.25 195 HIS A CA 1
ATOM 1471 C C . HIS A 1 195 ? 8.610 11.974 -19.009 1.00 76.25 195 HIS A C 1
ATOM 1473 O O . HIS A 1 195 ? 9.724 12.341 -19.379 1.00 76.25 195 HIS A O 1
ATOM 1479 N N . HIS A 1 196 ? 7.818 12.781 -18.304 1.00 66.06 196 HIS A N 1
ATOM 1480 C CA . HIS A 1 196 ? 8.097 14.173 -17.982 1.00 66.06 196 HIS A CA 1
ATOM 1481 C C . HIS A 1 196 ? 8.168 14.355 -16.467 1.00 66.06 196 HIS A C 1
ATOM 1483 O O . HIS A 1 196 ? 7.291 13.914 -15.719 1.00 66.06 196 HIS A O 1
ATOM 1489 N N . GLU A 1 197 ? 9.195 15.066 -16.000 1.00 59.31 197 GLU A N 1
ATOM 1490 C CA . GLU A 1 197 ? 9.233 15.544 -14.623 1.00 59.31 197 GLU A CA 1
ATOM 1491 C C . GLU A 1 197 ? 8.211 16.666 -14.443 1.00 59.31 197 GLU A C 1
ATOM 1493 O O . GLU A 1 197 ? 8.496 17.846 -14.633 1.00 59.31 197 GLU A O 1
ATOM 1498 N N . SER A 1 198 ? 6.988 16.297 -14.071 1.00 56.12 198 SER A N 1
ATOM 1499 C CA . SER A 1 198 ? 6.002 17.283 -13.656 1.00 56.12 198 SER A CA 1
ATOM 1500 C C . SER A 1 198 ? 6.344 17.772 -12.251 1.00 56.12 198 SER A C 1
ATOM 1502 O O . SER A 1 198 ? 6.191 17.052 -11.257 1.00 56.12 198 SER A O 1
ATOM 1504 N N . SER A 1 199 ? 6.778 19.026 -12.155 1.00 54.94 199 SER A N 1
ATOM 1505 C CA . SER A 1 199 ? 6.922 19.744 -10.887 1.00 54.94 199 SER A CA 1
ATOM 1506 C C . SER A 1 199 ? 5.610 19.761 -10.092 1.00 54.94 199 SER A C 1
ATOM 1508 O O . SER A 1 199 ? 5.660 19.749 -8.864 1.00 54.94 199 SER A O 1
ATOM 1510 N N . TYR A 1 200 ? 4.447 19.668 -10.753 1.00 55.78 200 TYR A N 1
ATOM 1511 C CA . TYR A 1 200 ? 3.140 19.526 -10.101 1.00 55.78 200 TYR A CA 1
ATOM 1512 C C . TYR A 1 200 ? 2.986 18.201 -9.342 1.00 55.78 200 TYR A C 1
ATOM 1514 O O . TYR A 1 200 ? 2.515 18.221 -8.210 1.00 55.78 200 TYR A O 1
ATOM 1522 N N . LEU A 1 201 ? 3.428 17.067 -9.900 1.00 56.81 201 LEU A N 1
ATOM 1523 C CA . LEU A 1 201 ? 3.337 15.757 -9.229 1.00 56.81 201 LEU A CA 1
ATOM 1524 C C . LEU A 1 201 ? 4.259 15.679 -8.004 1.00 56.81 201 LEU A C 1
ATOM 1526 O O . LEU A 1 201 ? 3.840 15.226 -6.941 1.00 56.81 201 LEU A O 1
ATOM 1530 N N . ASN A 1 202 ? 5.484 16.201 -8.115 1.00 53.47 202 ASN A N 1
ATOM 1531 C CA . ASN A 1 202 ? 6.387 16.310 -6.964 1.00 53.47 202 ASN A CA 1
ATOM 1532 C C . ASN A 1 202 ? 5.834 17.303 -5.912 1.00 53.47 202 ASN A C 1
ATOM 1534 O O . ASN A 1 202 ? 5.981 17.088 -4.708 1.00 53.47 202 ASN A O 1
ATOM 1538 N N . CYS A 1 203 ? 5.150 18.370 -6.343 1.00 44.03 203 CYS A N 1
ATOM 1539 C CA . CYS A 1 203 ? 4.511 19.336 -5.450 1.00 44.03 203 CYS A CA 1
ATOM 1540 C C . CYS A 1 203 ? 3.303 18.732 -4.718 1.00 44.03 203 CYS A C 1
ATOM 1542 O O . CYS A 1 203 ? 3.179 18.949 -3.521 1.00 44.03 203 CYS A O 1
ATOM 1544 N N . LEU A 1 204 ? 2.473 17.903 -5.359 1.00 51.47 204 LEU A N 1
ATOM 1545 C CA . LEU A 1 204 ? 1.349 17.220 -4.698 1.00 51.47 204 LEU A CA 1
ATOM 1546 C C . LEU A 1 204 ? 1.806 16.339 -3.527 1.00 51.47 204 LEU A C 1
ATOM 1548 O O . LEU A 1 204 ? 1.126 16.275 -2.509 1.00 51.47 204 LEU A O 1
ATOM 1552 N N . THR A 1 205 ? 2.994 15.734 -3.616 1.00 49.22 205 THR A N 1
ATOM 1553 C CA . THR A 1 205 ? 3.572 14.969 -2.500 1.00 49.22 205 THR A CA 1
ATOM 1554 C C . THR A 1 205 ? 4.179 15.829 -1.388 1.00 49.22 205 THR A C 1
ATOM 1556 O O . THR A 1 205 ? 4.202 15.402 -0.234 1.00 49.22 205 THR A O 1
ATOM 1559 N N . CYS A 1 206 ? 4.643 17.043 -1.711 1.00 41.00 206 CYS A N 1
ATOM 1560 C CA . CYS A 1 206 ? 5.261 17.980 -0.763 1.00 41.00 206 CYS A CA 1
ATOM 1561 C C . CYS A 1 206 ? 4.262 18.964 -0.126 1.00 41.00 206 CYS A C 1
ATOM 1563 O O . CYS A 1 206 ? 4.516 19.472 0.963 1.00 41.00 206 CYS A O 1
ATOM 1565 N N . ASN A 1 207 ? 3.145 19.259 -0.798 1.00 40.41 207 ASN A N 1
ATOM 1566 C CA . ASN A 1 207 ? 2.237 20.367 -0.487 1.00 40.41 207 ASN A CA 1
ATOM 1567 C C . ASN A 1 207 ? 0.862 19.910 0.036 1.00 40.41 207 ASN A C 1
ATOM 1569 O O . ASN A 1 207 ? -0.090 20.695 0.057 1.00 40.41 207 ASN A O 1
ATOM 1573 N N . VAL A 1 208 ? 0.782 18.697 0.601 1.00 43.50 208 VAL A N 1
ATOM 1574 C CA . VAL A 1 208 ? -0.346 18.223 1.444 1.00 43.50 208 VAL A CA 1
ATOM 1575 C C . VAL A 1 208 ? -0.452 19.011 2.773 1.00 43.50 208 VAL A C 1
ATOM 1577 O O . VAL A 1 208 ? -1.042 18.577 3.750 1.00 43.50 208 VAL A O 1
ATOM 1580 N N . ARG A 1 209 ? 0.123 20.216 2.834 1.00 32.31 209 ARG A N 1
ATOM 1581 C CA . ARG A 1 209 ? -0.050 21.201 3.909 1.00 32.31 209 ARG A CA 1
ATOM 1582 C C . ARG A 1 209 ? -1.370 21.975 3.796 1.00 32.31 209 ARG A C 1
ATOM 1584 O O . ARG A 1 209 ? -1.673 22.760 4.683 1.00 32.31 209 ARG A O 1
ATOM 1591 N N . SER A 1 210 ? -2.122 21.799 2.705 1.00 33.34 210 SER A N 1
ATOM 1592 C CA . SER A 1 210 ? -3.314 22.599 2.377 1.00 33.34 210 SER A CA 1
ATOM 1593 C C . SER A 1 210 ? -4.653 21.856 2.500 1.00 33.34 210 SER A C 1
ATOM 1595 O O . SER A 1 210 ? -5.667 22.373 2.047 1.00 33.34 210 SER A O 1
ATOM 1597 N N . GLY A 1 211 ? -4.692 20.666 3.115 1.00 34.56 211 GLY A N 1
ATOM 1598 C CA . GLY A 1 211 ? -5.957 19.963 3.397 1.00 34.56 211 GLY A CA 1
ATOM 1599 C C . GLY A 1 211 ? -6.729 19.477 2.161 1.00 34.56 211 GLY A C 1
ATOM 1600 O O . GLY A 1 211 ? -7.838 18.971 2.286 1.00 34.56 211 GLY A O 1
ATOM 1601 N N . LEU A 1 212 ? -6.147 19.592 0.968 1.00 32.12 212 LEU A N 1
ATOM 1602 C CA . LEU A 1 212 ? -6.707 19.077 -0.272 1.00 32.12 212 LEU A CA 1
ATOM 1603 C C . LEU A 1 212 ? -5.933 17.819 -0.667 1.00 32.12 212 LEU A C 1
ATOM 1605 O O . LEU A 1 212 ? -4.863 17.893 -1.273 1.00 32.12 212 LEU A O 1
ATOM 1609 N N . PHE A 1 213 ? -6.507 16.648 -0.380 1.00 35.41 213 PHE A N 1
ATOM 1610 C CA . PHE A 1 213 ? -6.382 15.561 -1.349 1.00 35.41 213 PHE A CA 1
ATOM 1611 C C . PHE A 1 213 ? -6.823 16.137 -2.707 1.00 35.41 213 PHE A C 1
ATOM 1613 O O . PHE A 1 213 ? -7.817 16.865 -2.744 1.00 35.41 213 PHE A O 1
ATOM 1620 N N . PRO A 1 214 ? -6.086 15.915 -3.806 1.00 35.59 214 PRO A N 1
ATOM 1621 C CA . PRO A 1 214 ? -6.376 16.554 -5.083 1.00 35.59 214 PRO A CA 1
ATOM 1622 C C . PRO A 1 214 ? -7.612 15.911 -5.723 1.00 35.59 214 PRO A C 1
ATOM 1624 O O . PRO A 1 214 ? -7.503 15.167 -6.687 1.00 35.59 214 PRO A O 1
ATOM 1627 N N . THR A 1 215 ? -8.797 16.181 -5.183 1.00 36.81 215 THR A N 1
ATOM 1628 C CA . THR A 1 215 ? -10.080 15.754 -5.755 1.00 36.81 215 THR A CA 1
ATOM 1629 C C . THR A 1 215 ? -10.710 16.842 -6.620 1.00 36.81 215 THR A C 1
ATOM 1631 O O . THR A 1 215 ? -11.622 16.552 -7.378 1.00 36.81 215 THR A O 1
ATOM 1634 N N . GLU A 1 216 ? -10.220 18.087 -6.561 1.00 27.25 216 GLU A N 1
ATOM 1635 C CA . GLU A 1 216 ? -10.826 19.223 -7.283 1.00 27.25 216 GLU A CA 1
ATOM 1636 C C . GLU A 1 216 ? -9.951 19.819 -8.395 1.00 27.25 216 GLU A C 1
ATOM 1638 O O . GLU A 1 216 ? -10.280 20.865 -8.948 1.00 27.25 216 GLU A O 1
ATOM 1643 N N . ARG A 1 217 ? -8.822 19.196 -8.755 1.00 25.66 217 ARG A N 1
ATOM 1644 C CA . ARG A 1 217 ? -7.958 19.734 -9.826 1.00 25.66 217 ARG A CA 1
ATOM 1645 C C . ARG A 1 217 ? -7.287 18.687 -10.715 1.00 25.66 217 ARG A C 1
ATOM 1647 O O . ARG A 1 217 ? -6.174 18.898 -11.187 1.00 25.66 217 ARG A O 1
ATOM 1654 N N . VAL A 1 218 ? -7.969 17.565 -10.932 1.00 27.42 218 VAL A N 1
ATOM 1655 C CA . VAL A 1 218 ? -7.603 16.571 -11.954 1.00 27.42 218 VAL A CA 1
ATOM 1656 C C . VAL A 1 218 ? -8.862 16.126 -12.708 1.00 27.42 218 VAL A C 1
ATOM 1658 O O . VAL A 1 218 ? -9.201 14.951 -12.703 1.00 27.42 218 VAL A O 1
ATOM 1661 N N . ILE A 1 219 ? -9.574 17.092 -13.302 1.00 26.38 219 ILE A N 1
ATOM 1662 C CA . ILE A 1 219 ? -10.322 16.990 -14.571 1.00 26.38 219 ILE A CA 1
ATOM 1663 C C . ILE A 1 219 ? -10.224 18.366 -15.235 1.00 26.38 219 ILE A C 1
ATOM 1665 O O . ILE A 1 219 ? -10.360 19.367 -14.492 1.00 26.38 219 ILE A O 1
#